Protein AF-A0A850RP91-F1 (afdb_monomer_lite)

Secondary structure (DSSP, 8-state):
--HHHHHHHHHHHT--HHHHHHHTT--HHHHHHHHTTSSPPPHHHHHHHHHHHHTS-S---HHHHHHHHHHHHHHHHHHHHHHHHHHHHHHHHHHHHHHHHHT---SS-------------EEHHHH--TT-HHHHHHHHHHHHHSSPPTTTS-TTEE--TTHHHHHHHHHHHHHHHHHHTTTTSS--TT-

Structure (mmCIF, N/CA/C/O backbone):
data_AF-A0A850RP91-F1
#
_entry.id   AF-A0A850RP91-F1
#
loop_
_atom_site.group_PDB
_atom_site.id
_atom_site.type_symbol
_atom_site.label_atom_id
_atom_site.label_alt_id
_atom_site.label_comp_id
_atom_site.label_asym_id
_atom_site.label_entity_id
_atom_site.label_seq_id
_atom_site.pdbx_PDB_ins_code
_atom_site.Cartn_x
_atom_site.Cartn_y
_atom_site.Cartn_z
_atom_site.occupancy
_atom_site.B_iso_or_equiv
_atom_site.auth_seq_id
_atom_site.auth_comp_id
_atom_site.auth_asym_id
_atom_site.auth_atom_id
_atom_site.pdbx_PDB_model_num
ATOM 1 N N . MET A 1 1 ? -11.824 6.565 39.104 1.00 94.94 1 MET A N 1
ATOM 2 C CA . MET A 1 1 ? -11.640 7.149 37.761 1.00 94.94 1 MET A CA 1
ATOM 3 C C . MET A 1 1 ? -12.990 7.143 37.062 1.00 94.94 1 MET A C 1
ATOM 5 O O . MET A 1 1 ? -13.660 6.123 37.152 1.00 94.94 1 MET A O 1
ATOM 9 N N . THR A 1 2 ? -13.414 8.244 36.447 1.00 97.56 2 THR A N 1
ATOM 10 C CA . THR A 1 2 ? -14.667 8.327 35.664 1.00 97.56 2 THR A CA 1
ATOM 11 C C . THR A 1 2 ? -14.444 7.908 34.207 1.00 97.56 2 THR A C 1
ATOM 13 O O . THR A 1 2 ? -13.303 7.865 33.734 1.00 97.56 2 THR A O 1
ATOM 16 N N . GLY A 1 3 ? -15.512 7.629 33.457 1.00 97.50 3 GLY A N 1
ATOM 17 C CA . GLY A 1 3 ? -15.439 7.316 32.029 1.00 97.50 3 GLY A CA 1
ATOM 18 C C . GLY A 1 3 ? -14.829 8.449 31.196 1.00 97.50 3 GLY A C 1
ATOM 19 O O . GLY A 1 3 ? -14.043 8.200 30.275 1.00 97.50 3 GLY A O 1
ATOM 20 N N . ASN A 1 4 ? -15.101 9.705 31.564 1.00 97.94 4 ASN A N 1
ATOM 21 C CA . ASN A 1 4 ? -14.483 10.879 30.939 1.00 97.94 4 ASN A CA 1
ATOM 22 C C . ASN A 1 4 ? -12.983 10.996 31.252 1.00 97.94 4 ASN A C 1
ATOM 24 O O . ASN A 1 4 ? -12.200 11.282 30.344 1.00 97.94 4 ASN A O 1
ATOM 28 N N . GLU A 1 5 ? -12.568 10.732 32.495 1.00 97.75 5 GLU A N 1
ATOM 29 C CA . GLU A 1 5 ? -11.147 10.681 32.868 1.00 97.75 5 GLU A CA 1
ATOM 30 C C . GLU A 1 5 ? -10.409 9.573 32.110 1.00 97.75 5 GLU A C 1
ATOM 32 O O . GLU A 1 5 ? -9.316 9.809 31.601 1.00 97.75 5 GLU A O 1
ATOM 37 N N . LEU A 1 6 ? -11.025 8.394 31.964 1.00 97.88 6 LEU A N 1
ATOM 38 C CA . LEU A 1 6 ? -10.476 7.297 31.168 1.00 97.88 6 LEU A CA 1
ATOM 39 C C . LEU A 1 6 ? -10.322 7.703 29.697 1.00 97.88 6 LEU A C 1
ATOM 41 O O . LEU A 1 6 ? -9.259 7.505 29.116 1.00 97.88 6 LEU A O 1
ATOM 45 N N . ARG A 1 7 ? -11.345 8.316 29.086 1.00 98.06 7 ARG A N 1
ATOM 46 C CA . ARG A 1 7 ? -11.268 8.789 27.692 1.00 98.06 7 ARG A CA 1
ATOM 47 C C . ARG A 1 7 ? -10.143 9.813 27.504 1.00 98.06 7 ARG A C 1
ATOM 49 O O . ARG A 1 7 ? -9.414 9.742 26.515 1.00 98.06 7 ARG A O 1
ATOM 56 N N . ALA A 1 8 ? -9.996 10.746 28.445 1.00 97.25 8 ALA A N 1
ATOM 57 C CA . ALA A 1 8 ? -8.919 11.732 28.430 1.00 97.25 8 ALA A CA 1
ATOM 58 C C . ALA A 1 8 ? -7.540 11.071 28.582 1.00 97.25 8 ALA A C 1
ATOM 60 O O . ALA A 1 8 ? -6.627 11.400 27.826 1.00 97.25 8 ALA A O 1
ATOM 61 N N . LEU A 1 9 ? -7.414 10.104 29.496 1.00 95.88 9 LEU A N 1
ATOM 62 C CA . LEU A 1 9 ? -6.196 9.327 29.710 1.00 95.88 9 LEU A CA 1
ATOM 63 C C . LEU A 1 9 ? -5.786 8.578 28.437 1.00 95.88 9 LEU A C 1
ATOM 65 O O . LEU A 1 9 ? -4.664 8.764 27.982 1.00 95.88 9 LEU A O 1
ATOM 69 N N . LEU A 1 10 ? -6.699 7.816 27.819 1.00 95.75 10 LEU A N 1
ATOM 70 C CA . LEU A 1 10 ? -6.434 7.065 26.582 1.00 95.75 10 LEU A CA 1
ATOM 71 C C . LEU A 1 10 ? -5.952 7.974 25.447 1.00 95.75 10 LEU A C 1
ATOM 73 O O . LEU A 1 10 ? -4.977 7.656 24.770 1.00 95.75 10 LEU A O 1
ATOM 77 N N . ARG A 1 11 ? -6.592 9.138 25.276 1.00 94.44 11 ARG A N 1
ATOM 78 C CA . ARG A 1 11 ? -6.179 10.130 24.275 1.00 94.44 11 ARG A CA 1
ATOM 79 C C . ARG A 1 11 ? -4.787 10.689 24.567 1.00 94.44 11 ARG A C 1
ATOM 81 O O . ARG A 1 11 ? -4.014 10.881 23.636 1.00 94.44 11 ARG A O 1
ATOM 88 N N . ARG A 1 12 ? -4.477 10.952 25.839 1.00 93.38 12 ARG A N 1
ATOM 89 C CA . ARG A 1 12 ? -3.190 11.508 26.272 1.00 93.38 12 ARG A CA 1
ATOM 90 C C . ARG A 1 12 ? -2.034 10.534 26.042 1.00 93.38 12 ARG A C 1
ATOM 92 O O . ARG A 1 12 ? -0.982 10.963 25.587 1.00 93.38 12 ARG A O 1
ATOM 99 N N . ILE A 1 13 ? -2.246 9.243 26.294 1.00 92.31 13 ILE A N 1
ATOM 100 C CA . ILE A 1 13 ? -1.240 8.187 26.072 1.00 92.31 13 ILE A CA 1
ATOM 101 C C . ILE A 1 13 ? -1.252 7.600 24.651 1.00 92.31 13 ILE A C 1
ATOM 103 O O . ILE A 1 13 ? -0.441 6.729 24.351 1.00 92.31 13 ILE A O 1
ATOM 107 N N . GLY A 1 14 ? -2.163 8.049 23.780 1.00 90.00 14 GLY A N 1
ATOM 108 C CA . GLY A 1 14 ? -2.262 7.590 22.392 1.00 90.00 14 GLY A CA 1
ATOM 109 C C . GLY A 1 14 ? -2.790 6.161 22.219 1.00 90.00 14 GLY A C 1
ATOM 110 O O . GLY A 1 14 ? -2.560 5.568 21.171 1.00 90.00 14 GLY A O 1
ATOM 111 N N . LEU A 1 15 ? -3.486 5.604 23.216 1.00 92.88 15 LEU A N 1
ATOM 112 C CA . LEU A 1 15 ? -4.061 4.260 23.133 1.00 92.88 15 LEU A CA 1
ATOM 113 C C . LEU A 1 15 ? -5.457 4.281 22.509 1.00 92.88 15 LEU A C 1
ATOM 115 O O . LEU A 1 15 ? -6.335 5.058 22.895 1.00 92.88 15 LEU A O 1
ATOM 119 N N . THR A 1 16 ? -5.696 3.347 21.596 1.00 95.19 16 THR A N 1
ATOM 120 C CA . THR A 1 16 ? -7.044 2.988 21.154 1.00 95.19 16 THR A CA 1
ATOM 121 C C . THR A 1 16 ? -7.787 2.217 22.251 1.00 95.19 16 THR A C 1
ATOM 123 O O . THR A 1 16 ? -7.190 1.625 23.154 1.00 95.19 16 THR A O 1
ATOM 126 N N . GLN A 1 17 ? -9.122 2.170 22.166 1.00 97.75 17 GLN A N 1
ATOM 127 C CA . GLN A 1 17 ? -9.936 1.389 23.110 1.00 97.75 17 GLN A CA 1
ATOM 128 C C . GLN A 1 17 ? -9.596 -0.110 23.069 1.00 97.75 17 GLN A C 1
ATOM 130 O O . GLN A 1 17 ? -9.637 -0.768 24.105 1.00 97.75 17 GLN A O 1
ATOM 135 N N . GLN A 1 18 ? -9.237 -0.642 21.894 1.00 97.44 18 GLN A N 1
ATOM 136 C CA . GLN A 1 18 ? -8.865 -2.049 21.734 1.00 97.44 18 GLN A CA 1
ATOM 137 C C . GLN A 1 18 ? -7.518 -2.359 22.392 1.00 97.44 18 GLN A C 1
ATOM 139 O O . GLN A 1 18 ? -7.385 -3.372 23.072 1.00 97.44 18 GLN A O 1
ATOM 144 N N . GLU A 1 19 ? -6.523 -1.486 22.239 1.00 93.69 19 GLU A N 1
ATOM 145 C CA . GLU A 1 19 ? -5.230 -1.676 22.901 1.00 93.69 19 GLU A CA 1
ATOM 146 C C . GLU A 1 19 ? -5.367 -1.563 24.420 1.00 93.69 19 GLU A C 1
ATOM 148 O O . GLU A 1 19 ? -4.785 -2.367 25.143 1.00 93.69 19 GLU A O 1
ATOM 153 N N . ALA A 1 20 ? -6.183 -0.624 24.910 1.00 95.88 20 ALA A N 1
ATOM 154 C CA . ALA A 1 20 ? -6.502 -0.523 26.332 1.00 95.88 20 ALA A CA 1
ATOM 155 C C . ALA A 1 20 ? -7.159 -1.807 26.864 1.00 95.88 20 ALA A C 1
ATOM 157 O O . ALA A 1 20 ? -6.781 -2.291 27.928 1.00 95.88 20 ALA A O 1
ATOM 158 N N . ALA A 1 21 ? -8.090 -2.386 26.098 1.00 96.81 21 ALA A N 1
ATOM 159 C CA . ALA A 1 21 ? -8.737 -3.651 26.434 1.00 96.81 21 ALA A CA 1
ATOM 160 C C . ALA A 1 21 ? -7.705 -4.780 26.584 1.00 96.81 21 ALA A C 1
ATOM 162 O O . ALA A 1 21 ? -7.654 -5.434 27.622 1.00 96.81 21 ALA A O 1
ATOM 163 N N . ASN A 1 22 ? -6.805 -4.917 25.605 1.00 94.00 22 ASN A N 1
ATOM 164 C CA . ASN A 1 22 ? -5.742 -5.922 25.623 1.00 94.00 22 ASN A CA 1
ATOM 165 C C . ASN A 1 22 ? -4.772 -5.730 26.806 1.00 94.00 22 ASN A C 1
ATOM 167 O O . ASN A 1 22 ? -4.331 -6.701 27.409 1.00 94.00 22 ASN A O 1
ATOM 171 N N . ARG A 1 23 ? -4.433 -4.482 27.159 1.00 92.94 23 ARG A N 1
ATOM 172 C CA . ARG A 1 23 ? -3.514 -4.168 28.273 1.00 92.94 23 ARG A CA 1
ATOM 173 C C . ARG A 1 23 ? -4.117 -4.440 29.647 1.00 92.94 23 ARG A C 1
ATOM 175 O O . ARG A 1 23 ? -3.374 -4.728 30.581 1.00 92.94 23 ARG A O 1
ATOM 182 N N . CYS A 1 24 ? -5.433 -4.316 29.768 1.00 95.12 24 CYS A N 1
ATOM 183 C CA . CYS A 1 24 ? -6.166 -4.598 30.997 1.00 95.12 24 CYS A CA 1
ATOM 184 C C . CYS A 1 24 ? -6.697 -6.037 31.065 1.00 95.12 24 CYS A C 1
ATOM 186 O O . CYS A 1 24 ? -7.357 -6.357 32.048 1.00 95.12 24 CYS A O 1
ATOM 188 N N . ASP A 1 25 ? -6.439 -6.865 30.047 1.00 95.31 25 ASP A N 1
ATOM 189 C CA . ASP A 1 25 ? -6.989 -8.219 29.900 1.00 95.31 25 ASP A CA 1
ATOM 190 C C . ASP A 1 25 ? -8.527 -8.257 30.012 1.00 95.31 25 ASP A C 1
ATOM 192 O O . ASP A 1 25 ? -9.134 -9.045 30.736 1.00 95.31 25 ASP A O 1
ATOM 196 N N . VAL A 1 26 ? -9.186 -7.328 29.313 1.00 96.81 26 VAL A N 1
ATOM 197 C CA . VAL A 1 26 ? -10.649 -7.233 29.251 1.00 96.81 26 VAL A CA 1
ATOM 198 C C . VAL A 1 26 ? -11.131 -7.135 27.811 1.00 96.81 26 VAL A C 1
ATOM 200 O O . VAL A 1 26 ? -10.375 -6.865 26.882 1.00 96.81 26 VAL A O 1
ATOM 203 N N . THR A 1 27 ? -12.433 -7.320 27.605 1.00 98.12 27 THR A N 1
ATOM 204 C CA . THR A 1 27 ? -13.035 -7.149 26.277 1.00 98.12 27 THR A CA 1
ATOM 205 C C . THR A 1 27 ? -13.169 -5.671 25.897 1.00 98.12 27 THR A C 1
ATOM 207 O O . THR A 1 27 ? -13.329 -4.804 26.761 1.00 98.12 27 THR A O 1
ATOM 210 N N . LEU A 1 28 ? -13.215 -5.374 24.593 1.00 98.31 28 LEU A N 1
ATOM 211 C CA . LEU A 1 28 ? -13.509 -4.024 24.087 1.00 98.31 28 LEU A CA 1
ATOM 212 C C . LEU A 1 28 ? -14.822 -3.467 24.661 1.00 98.31 28 LEU A C 1
ATOM 214 O O . LEU A 1 28 ? -14.897 -2.302 25.051 1.00 98.31 28 LEU A O 1
ATOM 218 N N . ARG A 1 29 ? -15.850 -4.318 24.765 1.00 98.38 29 ARG A N 1
ATOM 219 C CA . ARG A 1 29 ? -17.154 -3.951 25.328 1.00 98.38 29 ARG A CA 1
ATOM 220 C C . ARG A 1 29 ? -17.040 -3.492 26.783 1.00 98.38 29 ARG A C 1
ATOM 222 O O . ARG A 1 29 ? -17.744 -2.570 27.186 1.00 98.38 29 ARG A O 1
ATOM 229 N N . THR A 1 30 ? -16.144 -4.098 27.559 1.00 98.44 30 THR A N 1
ATOM 230 C CA . THR A 1 30 ? -15.868 -3.691 28.941 1.00 98.44 30 THR A CA 1
ATOM 231 C C . THR A 1 30 ? -15.311 -2.266 28.992 1.00 98.44 30 THR A C 1
ATOM 233 O O . THR A 1 30 ? -15.842 -1.440 29.731 1.00 98.44 30 THR A O 1
ATOM 236 N N . ILE A 1 31 ? -14.326 -1.939 28.146 1.00 98.31 31 ILE A N 1
ATOM 237 C CA . ILE A 1 31 ? -13.786 -0.571 28.032 1.00 98.31 31 ILE A CA 1
ATOM 238 C C . ILE A 1 31 ? -14.878 0.426 27.620 1.00 98.31 31 ILE A C 1
ATOM 240 O O . ILE A 1 31 ? -14.985 1.505 28.201 1.00 98.31 31 ILE A O 1
ATOM 244 N N . GLN A 1 32 ? -15.722 0.070 26.649 1.00 98.25 32 GLN A N 1
ATOM 245 C CA . GLN A 1 32 ? -16.833 0.920 26.208 1.00 98.25 32 GLN A CA 1
ATOM 246 C C . GLN A 1 32 ? -17.844 1.183 27.332 1.00 98.25 32 GLN A C 1
ATOM 248 O O . GLN A 1 32 ? -18.281 2.320 27.506 1.00 98.25 32 GLN A O 1
ATOM 253 N N . ASN A 1 33 ? -18.180 0.160 28.123 1.00 98.50 33 ASN A N 1
ATOM 254 C CA . ASN A 1 33 ? -19.062 0.301 29.281 1.00 98.50 33 ASN A CA 1
ATOM 255 C C . ASN A 1 33 ? -18.459 1.215 30.356 1.00 98.50 33 ASN A C 1
ATOM 257 O O . ASN A 1 33 ? -19.189 2.025 30.924 1.00 98.50 33 ASN A O 1
ATOM 261 N N . TRP A 1 34 ? -17.149 1.123 30.605 1.00 98.44 34 TRP A N 1
ATOM 262 C CA . TRP A 1 34 ? -16.435 2.027 31.513 1.00 98.44 34 TRP A CA 1
ATOM 263 C C . TRP A 1 34 ? -16.456 3.476 31.020 1.00 98.44 34 TRP A C 1
ATOM 265 O O . TRP A 1 34 ? -16.760 4.384 31.784 1.00 98.44 34 TRP A O 1
ATOM 275 N N . ILE A 1 35 ? -16.187 3.703 29.731 1.00 98.19 35 ILE A N 1
ATOM 276 C CA . ILE A 1 35 ? -16.204 5.040 29.114 1.00 98.19 35 ILE A CA 1
ATOM 277 C C . ILE A 1 35 ? -17.611 5.660 29.124 1.00 98.19 35 ILE A C 1
ATOM 279 O O . ILE A 1 35 ? -17.743 6.882 29.176 1.00 98.19 35 ILE A O 1
ATOM 283 N N . ALA A 1 36 ? -18.654 4.833 29.043 1.00 98.06 36 ALA A N 1
ATOM 284 C CA . ALA A 1 36 ? -20.051 5.253 29.105 1.00 98.06 36 ALA A CA 1
ATOM 285 C C . ALA A 1 36 ? -20.603 5.344 30.542 1.00 98.06 36 ALA A C 1
ATOM 287 O O . ALA A 1 36 ? -21.815 5.478 30.697 1.00 98.06 36 ALA A O 1
ATOM 288 N N . ASP A 1 37 ? -19.750 5.204 31.566 1.00 98.06 37 ASP A N 1
ATOM 289 C CA . ASP A 1 37 ? -20.116 5.195 32.991 1.00 98.06 37 ASP A CA 1
ATOM 290 C C . ASP A 1 37 ? -21.226 4.174 33.344 1.00 98.06 37 ASP A C 1
ATOM 292 O O . ASP A 1 37 ? -21.948 4.316 34.328 1.00 98.06 37 ASP A O 1
ATOM 296 N N . ARG A 1 38 ? -21.361 3.097 32.552 1.00 98.19 38 ARG A N 1
ATOM 297 C CA . ARG A 1 38 ? -22.338 2.011 32.785 1.00 98.19 38 ARG A CA 1
ATOM 298 C C . ARG A 1 38 ? -21.852 0.986 33.802 1.00 98.19 38 ARG A C 1
ATOM 300 O O . ARG A 1 38 ? -22.632 0.177 34.300 1.00 98.19 38 ARG A O 1
ATOM 307 N N . SER A 1 39 ? -20.551 0.947 34.055 1.00 97.69 39 SER A N 1
ATOM 308 C CA . SER A 1 39 ? -19.935 0.056 35.034 1.00 97.69 39 SER A CA 1
ATOM 309 C C . SER A 1 39 ? -18.712 0.741 35.638 1.00 97.69 39 SER A C 1
ATOM 311 O O . SER A 1 39 ? -17.981 1.406 34.900 1.00 97.69 39 SER A O 1
ATOM 313 N N . PRO A 1 40 ? -18.462 0.586 36.949 1.00 97.62 40 PRO A N 1
ATOM 314 C CA . PRO A 1 40 ? -17.290 1.171 37.583 1.00 97.62 40 PRO A CA 1
ATOM 315 C C . PRO A 1 40 ? -16.004 0.529 37.047 1.00 97.62 40 PRO A C 1
ATOM 317 O O . PRO A 1 40 ? -15.962 -0.671 36.765 1.00 97.62 40 PRO A O 1
ATOM 320 N N . ILE A 1 41 ? -14.948 1.334 36.925 1.00 97.88 41 ILE A N 1
ATOM 321 C CA . ILE A 1 41 ? -13.619 0.867 36.519 1.00 97.88 41 ILE A CA 1
ATOM 322 C C . ILE A 1 41 ? -12.944 0.212 37.734 1.00 97.88 41 ILE A C 1
ATOM 324 O O . ILE A 1 41 ? -12.768 0.894 38.747 1.00 97.88 41 ILE A O 1
ATOM 328 N N . PRO A 1 42 ? -12.538 -1.069 37.659 1.00 97.81 42 PRO A N 1
ATOM 329 C CA . PRO A 1 42 ? -11.766 -1.706 38.716 1.00 97.81 42 PRO A CA 1
ATOM 330 C C . PRO A 1 42 ? -10.459 -0.951 38.971 1.00 97.81 42 PRO A C 1
ATOM 332 O O . PRO A 1 42 ? -9.752 -0.583 38.032 1.00 97.81 42 PRO A O 1
ATOM 335 N N . GLU A 1 43 ? -10.105 -0.768 40.242 1.00 97.12 43 GLU A N 1
ATOM 336 C CA . GLU A 1 43 ? -8.916 -0.002 40.640 1.00 97.12 43 GLU A CA 1
ATOM 337 C C . GLU A 1 43 ? -7.623 -0.580 40.038 1.00 97.12 43 GLU A C 1
ATOM 339 O O . GLU A 1 43 ? -6.767 0.168 39.576 1.00 97.12 43 GLU A O 1
ATOM 344 N N . LEU A 1 44 ? -7.519 -1.910 39.923 1.00 94.12 44 LEU A N 1
ATOM 345 C CA . LEU A 1 44 ? -6.388 -2.577 39.266 1.00 94.12 44 LEU A CA 1
ATOM 346 C C . LEU A 1 44 ? -6.228 -2.161 37.794 1.00 94.12 44 LEU A C 1
ATOM 348 O O . LEU A 1 44 ? -5.111 -1.922 37.338 1.00 94.12 44 LEU A O 1
ATOM 352 N N . ALA A 1 45 ? -7.333 -2.019 37.055 1.00 95.81 45 ALA A N 1
ATOM 353 C CA . ALA A 1 45 ? -7.301 -1.565 35.666 1.00 95.81 45 ALA A CA 1
ATOM 354 C C . ALA A 1 45 ? -6.912 -0.080 35.575 1.00 95.81 45 ALA A C 1
ATOM 356 O O . ALA A 1 45 ? -6.108 0.302 34.724 1.00 95.81 45 ALA A O 1
ATOM 357 N N . ALA A 1 46 ? -7.423 0.754 36.488 1.00 96.88 46 ALA A N 1
ATOM 358 C CA . ALA A 1 46 ? -7.042 2.162 36.573 1.00 96.88 46 ALA A CA 1
ATOM 359 C C . ALA A 1 46 ? -5.541 2.334 36.874 1.00 96.88 46 ALA A C 1
ATOM 361 O O . ALA A 1 46 ? -4.874 3.149 36.235 1.00 96.88 46 ALA A O 1
ATOM 362 N N . GLN A 1 47 ? -4.994 1.537 37.796 1.00 95.81 47 GLN A N 1
ATOM 363 C CA . GLN A 1 47 ? -3.568 1.531 38.127 1.00 95.81 47 GLN A CA 1
ATOM 364 C C . GLN A 1 47 ? -2.707 1.036 36.965 1.00 95.81 47 GLN A C 1
ATOM 366 O O . GLN A 1 47 ? -1.686 1.654 36.671 1.00 95.81 47 GLN A O 1
ATOM 371 N N . ALA A 1 48 ? -3.127 -0.018 36.258 1.00 93.75 48 ALA A N 1
ATOM 372 C CA . ALA A 1 48 ? -2.417 -0.513 35.079 1.00 93.75 48 ALA A CA 1
ATOM 373 C C . ALA A 1 48 ? -2.296 0.565 33.987 1.00 93.75 48 ALA A C 1
ATOM 375 O O . ALA A 1 48 ? -1.212 0.781 33.447 1.00 93.75 48 ALA A O 1
ATOM 376 N N . LEU A 1 49 ? -3.378 1.299 33.710 1.00 94.25 49 LEU A N 1
ATOM 377 C CA . LEU A 1 49 ? -3.377 2.380 32.718 1.00 94.25 49 LEU A CA 1
ATOM 378 C C . LEU A 1 49 ? -2.538 3.588 33.160 1.00 94.25 49 LEU A C 1
ATOM 380 O O . LEU A 1 49 ? -1.803 4.150 32.351 1.00 94.25 49 LEU A O 1
ATOM 384 N N . ARG A 1 50 ? -2.589 3.963 34.444 1.00 95.12 50 ARG A N 1
ATOM 385 C CA . ARG A 1 50 ? -1.731 5.028 34.999 1.00 95.12 50 ARG A CA 1
ATOM 386 C C . ARG A 1 50 ? -0.254 4.648 35.004 1.00 95.12 50 ARG A C 1
ATOM 388 O O . ARG A 1 50 ? 0.592 5.509 34.804 1.00 95.12 50 ARG A O 1
ATOM 395 N N . LYS A 1 51 ? 0.061 3.367 35.195 1.00 93.62 51 LYS A N 1
ATOM 396 C CA . LYS A 1 51 ? 1.435 2.872 35.101 1.00 93.62 51 LYS A CA 1
ATOM 397 C C . LYS A 1 51 ? 1.980 2.997 33.676 1.00 93.62 51 LYS A C 1
ATOM 399 O O . LYS A 1 51 ? 3.115 3.412 33.493 1.00 93.62 51 LYS A O 1
ATOM 404 N N . ILE A 1 52 ? 1.161 2.707 32.660 1.00 90.19 52 ILE A N 1
ATOM 405 C CA . ILE A 1 52 ? 1.538 2.915 31.249 1.00 90.19 52 ILE A CA 1
ATOM 406 C C . ILE A 1 52 ? 1.835 4.396 30.976 1.00 90.19 52 ILE A C 1
ATOM 408 O O . ILE A 1 52 ? 2.791 4.714 30.272 1.00 90.19 52 ILE A O 1
ATOM 412 N N . GLU A 1 53 ? 1.042 5.292 31.567 1.00 91.19 53 GLU A N 1
ATOM 413 C CA . GLU A 1 53 ? 1.284 6.734 31.521 1.00 91.19 53 GLU A CA 1
ATOM 414 C C . GLU A 1 53 ? 2.601 7.136 32.207 1.00 91.19 53 GLU A C 1
ATOM 416 O O . GLU A 1 53 ? 3.389 7.872 31.615 1.00 91.19 53 GLU A O 1
ATOM 421 N N . SER A 1 54 ? 2.869 6.645 33.422 1.00 88.19 54 SER A N 1
ATOM 422 C CA . SER A 1 54 ? 4.086 6.995 34.170 1.00 88.19 54 SER A CA 1
ATOM 423 C C . SER A 1 54 ? 5.357 6.415 33.565 1.00 88.19 54 SER A C 1
ATOM 425 O O . SER A 1 54 ? 6.411 7.041 33.634 1.00 88.19 54 SER A O 1
ATOM 427 N N . ASP A 1 55 ? 5.269 5.232 32.958 1.00 85.06 55 ASP A N 1
ATOM 428 C CA . ASP A 1 55 ? 6.418 4.540 32.377 1.00 85.06 55 ASP A CA 1
ATOM 429 C C . ASP A 1 55 ? 6.950 5.250 31.119 1.00 85.06 55 ASP A C 1
ATOM 431 O O . ASP A 1 55 ? 7.924 4.785 30.527 1.00 85.06 55 ASP A O 1
ATOM 435 N N . GLY A 1 56 ? 6.303 6.331 30.652 1.00 69.19 56 GLY A N 1
ATOM 436 C CA . GLY A 1 56 ? 6.684 7.047 29.428 1.00 69.19 56 GLY A CA 1
ATOM 437 C C . GLY A 1 56 ? 6.582 6.182 28.167 1.00 69.19 56 GLY A C 1
ATOM 438 O O . GLY A 1 56 ? 6.869 6.644 27.068 1.00 69.19 56 GLY A O 1
ATOM 439 N N . ARG A 1 57 ? 6.123 4.933 28.321 1.00 57.47 57 ARG A N 1
ATOM 440 C CA . ARG A 1 57 ? 5.764 3.982 27.274 1.00 57.47 57 ARG A CA 1
ATOM 441 C C . ARG A 1 57 ? 4.307 4.173 26.863 1.00 57.47 57 ARG A C 1
ATOM 443 O O . ARG A 1 57 ? 3.611 3.201 26.569 1.00 57.47 57 ARG A O 1
ATOM 450 N N . GLY A 1 58 ? 3.858 5.430 26.779 1.00 50.94 58 GLY A N 1
ATOM 451 C CA . GLY A 1 58 ? 2.924 5.762 25.709 1.00 50.94 58 GLY A CA 1
ATOM 452 C C . GLY A 1 58 ? 3.620 5.286 24.444 1.00 50.94 58 GLY A C 1
ATOM 453 O O . GLY A 1 58 ? 4.754 5.702 24.205 1.00 50.94 58 GLY A O 1
ATOM 454 N N . LEU A 1 59 ? 3.045 4.287 23.766 1.00 48.84 59 LEU A N 1
ATOM 455 C CA . LEU A 1 59 ? 3.664 3.658 22.599 1.00 48.84 59 LEU A CA 1
ATOM 456 C C . LEU A 1 59 ? 4.282 4.765 21.746 1.00 48.84 59 LEU A C 1
ATOM 458 O O . LEU A 1 59 ? 3.573 5.741 21.476 1.00 48.84 59 LEU A O 1
ATOM 462 N N . PRO A 1 60 ? 5.579 4.686 21.402 1.00 46.62 60 PRO A N 1
ATOM 463 C CA . PRO A 1 60 ? 6.264 5.724 20.661 1.00 46.62 60 PRO A CA 1
ATOM 464 C C . PRO A 1 60 ? 5.752 5.693 19.238 1.00 46.62 60 PRO A C 1
ATOM 466 O O . PRO A 1 60 ? 6.479 5.294 18.348 1.00 46.62 60 PRO A O 1
ATOM 469 N N . ASN A 1 61 ? 4.495 6.089 19.034 1.00 57.91 61 ASN A N 1
ATOM 470 C CA . ASN A 1 61 ? 3.891 6.285 17.744 1.00 57.91 61 ASN A CA 1
ATOM 471 C C . ASN A 1 61 ? 4.379 5.178 16.797 1.00 57.91 61 ASN A C 1
ATOM 473 O O . ASN A 1 61 ? 5.064 5.488 15.834 1.00 57.91 61 ASN A O 1
ATOM 477 N N . ASP A 1 62 ? 4.182 3.893 17.147 1.00 62.12 62 ASP A N 1
ATOM 478 C CA . ASP A 1 62 ? 4.853 2.760 16.473 1.00 62.12 62 ASP A CA 1
ATOM 479 C C . ASP A 1 62 ? 4.657 2.826 14.952 1.00 62.12 62 ASP A C 1
ATOM 481 O O . ASP A 1 62 ? 5.496 2.382 14.177 1.00 62.12 62 ASP A O 1
ATOM 485 N N . ARG A 1 63 ? 3.580 3.490 14.517 1.00 59.44 63 ARG A N 1
ATOM 486 C CA . ARG A 1 63 ? 3.369 3.946 13.144 1.00 59.44 63 ARG A CA 1
ATOM 487 C C . ARG A 1 63 ? 4.403 4.949 12.634 1.00 59.44 63 ARG A C 1
ATOM 489 O O . ARG A 1 63 ? 4.901 4.724 11.548 1.00 59.44 63 ARG A O 1
ATOM 496 N N . GLN A 1 64 ? 4.709 6.047 13.325 1.00 70.31 64 GLN A N 1
ATOM 497 C CA . GLN A 1 64 ? 5.806 6.956 12.963 1.00 70.31 64 GLN A CA 1
ATOM 498 C C . GLN A 1 64 ? 7.168 6.264 12.950 1.00 70.31 64 GLN A C 1
ATOM 500 O O . GLN A 1 64 ? 7.937 6.530 12.034 1.00 70.31 64 GLN A O 1
ATOM 505 N N . GLU A 1 65 ? 7.484 5.394 13.910 1.00 74.12 65 GLU A N 1
ATOM 506 C CA . GLU A 1 65 ? 8.780 4.703 13.891 1.00 74.12 65 GLU A CA 1
ATOM 507 C C . GLU A 1 65 ? 8.836 3.663 12.759 1.00 74.12 65 GLU A C 1
ATOM 509 O O . GLU A 1 65 ? 9.794 3.642 11.987 1.00 74.12 65 GLU A O 1
ATOM 514 N N . ALA A 1 66 ? 7.756 2.906 12.538 1.00 72.00 66 ALA A N 1
ATOM 515 C CA . ALA A 1 66 ? 7.610 2.051 11.359 1.00 72.00 66 ALA A CA 1
ATOM 516 C C . ALA A 1 66 ? 7.656 2.856 10.048 1.00 72.00 66 ALA A C 1
ATOM 518 O O . ALA A 1 66 ? 8.310 2.442 9.095 1.00 72.00 66 ALA A O 1
ATOM 519 N N . LEU A 1 67 ? 7.029 4.035 9.998 1.00 82.00 67 LEU A N 1
ATOM 520 C CA . LEU A 1 67 ? 7.083 4.956 8.859 1.00 82.00 67 LEU A CA 1
ATOM 521 C C . LEU A 1 67 ? 8.511 5.433 8.615 1.00 82.00 67 LEU A C 1
ATOM 523 O O . LEU A 1 67 ? 8.935 5.455 7.466 1.00 82.00 67 LEU A O 1
ATOM 527 N N . LYS A 1 68 ? 9.280 5.773 9.655 1.00 83.19 68 LYS A N 1
ATOM 528 C CA . LYS A 1 68 ? 10.696 6.137 9.503 1.00 83.19 68 LYS A CA 1
ATOM 529 C C . LYS A 1 68 ? 11.508 4.981 8.929 1.00 83.19 68 LYS A C 1
ATOM 531 O O . LYS A 1 68 ? 12.311 5.221 8.031 1.00 83.19 68 LYS A O 1
ATOM 536 N N . ILE A 1 69 ? 11.280 3.750 9.393 1.00 79.88 69 ILE A N 1
ATOM 537 C CA . ILE A 1 69 ? 11.950 2.551 8.866 1.00 79.88 69 ILE A CA 1
ATOM 538 C C . ILE A 1 69 ? 11.604 2.353 7.383 1.00 79.88 69 ILE A C 1
ATOM 540 O O . ILE A 1 69 ? 12.505 2.206 6.558 1.00 79.88 69 ILE A O 1
ATOM 544 N N . VAL A 1 70 ? 10.319 2.422 7.022 1.00 81.44 70 VAL A N 1
ATOM 545 C CA . VAL A 1 70 ? 9.861 2.288 5.629 1.00 81.44 70 VAL A CA 1
ATOM 546 C C . VAL A 1 70 ? 10.425 3.407 4.749 1.00 81.44 70 VAL A C 1
ATOM 548 O O . VAL A 1 70 ? 10.932 3.137 3.665 1.00 81.44 70 VAL A O 1
ATOM 551 N N . VAL A 1 71 ? 10.400 4.659 5.210 1.00 92.56 71 VAL A N 1
ATOM 552 C CA . VAL A 1 71 ? 10.957 5.806 4.476 1.00 92.56 71 VAL A CA 1
ATOM 553 C C . VAL A 1 71 ? 12.468 5.661 4.286 1.00 92.56 71 VAL A C 1
ATOM 555 O O . VAL A 1 71 ? 12.975 5.971 3.209 1.00 92.56 71 VAL A O 1
ATOM 558 N N . ALA A 1 72 ? 13.195 5.181 5.296 1.00 90.69 72 ALA A N 1
ATOM 559 C CA . ALA A 1 72 ? 14.630 4.934 5.188 1.00 90.69 72 ALA A CA 1
ATOM 560 C C . ALA A 1 72 ? 14.948 3.855 4.141 1.00 90.69 72 ALA A C 1
ATOM 562 O O . ALA A 1 72 ? 15.865 4.030 3.339 1.00 90.69 72 ALA A O 1
ATOM 563 N N . GLU A 1 73 ? 14.164 2.778 4.102 1.00 91.69 73 GLU A N 1
ATOM 564 C CA . GLU A 1 73 ? 14.307 1.718 3.101 1.00 91.69 73 GLU A CA 1
ATOM 565 C C . GLU A 1 73 ? 13.959 2.204 1.686 1.00 91.69 73 GLU A C 1
ATOM 567 O O . GLU A 1 73 ? 14.707 1.955 0.741 1.00 91.69 73 GLU A O 1
ATOM 572 N N . LEU A 1 74 ? 12.873 2.966 1.526 1.00 90.94 74 LEU A N 1
ATOM 573 C CA . LEU A 1 74 ? 12.512 3.552 0.233 1.00 90.94 74 LEU A CA 1
ATOM 574 C C . LEU A 1 74 ? 13.609 4.483 -0.293 1.00 90.94 74 LEU A C 1
ATOM 576 O O . LEU A 1 74 ? 13.950 4.415 -1.471 1.00 90.94 74 LEU A O 1
ATOM 580 N N . ARG A 1 75 ? 14.215 5.301 0.577 1.00 95.25 75 ARG A N 1
ATOM 581 C CA . ARG A 1 75 ? 15.355 6.152 0.202 1.00 95.25 75 ARG A CA 1
ATOM 582 C C . ARG A 1 75 ? 16.548 5.333 -0.282 1.00 95.25 75 ARG A C 1
ATOM 584 O O . ARG A 1 75 ? 17.119 5.679 -1.307 1.00 95.25 75 ARG A O 1
ATOM 591 N N . ARG A 1 76 ? 16.886 4.227 0.394 1.00 96.25 76 ARG A N 1
ATOM 592 C CA . ARG A 1 76 ? 17.959 3.325 -0.064 1.00 96.25 76 ARG A CA 1
ATOM 593 C C . ARG A 1 76 ? 17.681 2.765 -1.456 1.00 96.25 76 ARG A C 1
ATOM 595 O O . ARG A 1 76 ? 18.575 2.766 -2.295 1.00 96.25 76 ARG A O 1
ATOM 602 N N . ARG A 1 77 ? 16.451 2.309 -1.713 1.00 90.88 77 ARG A N 1
ATOM 603 C CA . ARG A 1 77 ? 16.063 1.769 -3.026 1.00 90.88 77 ARG A CA 1
ATOM 604 C C . ARG A 1 77 ? 16.137 2.818 -4.129 1.00 90.88 77 ARG A C 1
ATOM 606 O O . ARG A 1 77 ? 16.626 2.501 -5.205 1.00 90.88 77 ARG A O 1
ATOM 613 N N . ILE A 1 78 ? 15.700 4.048 -3.856 1.00 94.06 78 ILE A N 1
ATOM 614 C CA . ILE A 1 78 ? 15.818 5.162 -4.807 1.00 94.06 78 ILE A CA 1
ATOM 615 C C . ILE A 1 78 ? 17.289 5.399 -5.162 1.00 94.06 78 ILE A C 1
ATOM 617 O O . ILE A 1 78 ? 17.623 5.388 -6.340 1.00 94.06 78 ILE A O 1
ATOM 621 N N . THR A 1 79 ? 18.177 5.492 -4.168 1.00 96.69 79 THR A N 1
ATOM 622 C CA . THR A 1 79 ? 19.618 5.677 -4.409 1.00 96.69 79 THR A CA 1
ATOM 623 C C . THR A 1 79 ? 20.233 4.547 -5.241 1.00 96.69 79 THR A C 1
ATOM 625 O O . THR A 1 79 ? 21.076 4.806 -6.095 1.00 96.69 79 THR A O 1
ATOM 628 N N . LEU A 1 80 ? 19.813 3.293 -5.035 1.00 94.31 80 LEU A N 1
ATOM 629 C CA . LEU A 1 80 ? 20.279 2.169 -5.858 1.00 94.31 80 LEU A CA 1
ATOM 630 C C . LEU A 1 80 ? 19.808 2.279 -7.315 1.00 94.31 80 LEU A C 1
ATOM 632 O O . LEU A 1 80 ? 20.600 2.065 -8.228 1.00 94.31 80 LEU A O 1
ATOM 636 N N . LEU A 1 81 ? 18.541 2.637 -7.539 1.00 93.62 81 LEU A N 1
ATOM 637 C CA . LEU A 1 81 ? 17.993 2.821 -8.887 1.00 93.62 81 LEU A CA 1
ATOM 638 C C . LEU A 1 81 ? 18.657 3.990 -9.623 1.00 93.62 81 LEU A C 1
ATOM 640 O O . LEU A 1 81 ? 18.942 3.875 -10.811 1.00 93.62 81 LEU A O 1
ATOM 644 N N . GLU A 1 82 ? 18.938 5.091 -8.925 1.00 95.25 82 GLU A N 1
ATOM 645 C CA . GLU A 1 82 ? 19.693 6.221 -9.478 1.00 95.25 82 GLU A CA 1
ATOM 646 C C . GLU A 1 82 ? 21.106 5.801 -9.910 1.00 95.25 82 GLU A C 1
ATOM 648 O O . GLU A 1 82 ? 21.567 6.225 -10.967 1.00 95.25 82 GLU A O 1
ATOM 653 N N . GLY A 1 83 ? 21.759 4.919 -9.144 1.00 95.44 83 GLY A N 1
ATOM 654 C CA . GLY A 1 83 ? 23.050 4.332 -9.511 1.00 95.44 83 GLY A CA 1
ATOM 655 C C . GLY A 1 83 ? 22.988 3.526 -10.811 1.00 95.44 83 GLY A C 1
ATOM 656 O O . GLY A 1 83 ? 23.783 3.772 -11.715 1.00 95.44 83 GLY A O 1
ATOM 657 N N . PHE A 1 84 ? 22.009 2.625 -10.945 1.00 92.69 84 PHE A N 1
ATOM 658 C CA . PHE A 1 84 ? 21.839 1.830 -12.169 1.00 92.69 84 PHE A CA 1
ATOM 659 C C . PHE A 1 84 ? 21.549 2.696 -13.400 1.00 92.69 84 PHE A C 1
ATOM 661 O O . PHE A 1 84 ? 22.129 2.477 -14.461 1.00 92.69 84 PHE A O 1
ATOM 668 N N . LEU A 1 85 ? 20.704 3.721 -13.260 1.00 93.38 85 LEU A N 1
ATOM 669 C CA . LEU A 1 85 ? 20.409 4.640 -14.363 1.00 93.38 85 LEU A CA 1
ATOM 670 C C . LEU A 1 85 ? 21.649 5.416 -14.825 1.00 93.38 85 LEU A C 1
ATOM 672 O O . LEU A 1 85 ? 21.784 5.704 -16.014 1.00 93.38 85 LEU A O 1
ATOM 676 N N . GLU A 1 86 ? 22.550 5.770 -13.909 1.00 96.62 86 GLU A N 1
ATOM 677 C CA . GLU A 1 86 ? 23.789 6.459 -14.263 1.00 96.62 86 GLU A CA 1
ATOM 678 C C . GLU A 1 86 ? 24.795 5.523 -14.949 1.00 96.62 86 GLU A C 1
ATOM 680 O O . GLU A 1 86 ? 25.436 5.917 -15.925 1.00 96.62 86 GLU A O 1
ATOM 685 N N . GLU A 1 87 ? 24.888 4.263 -14.516 1.00 94.81 87 GLU A N 1
ATOM 686 C CA . GLU A 1 87 ? 25.693 3.241 -15.198 1.00 94.81 87 GLU A CA 1
ATOM 687 C C . GLU A 1 87 ? 25.232 3.028 -16.647 1.00 94.81 87 GLU A C 1
ATOM 689 O O . GLU A 1 87 ? 26.060 3.048 -17.565 1.00 94.81 87 GLU A O 1
ATOM 694 N N . ASP A 1 88 ? 23.920 2.921 -16.868 1.00 93.25 88 ASP A N 1
ATOM 695 C CA . ASP A 1 88 ? 23.331 2.779 -18.203 1.00 93.25 88 ASP A CA 1
ATOM 696 C C . ASP A 1 88 ? 23.613 4.002 -19.087 1.00 93.25 88 ASP A C 1
ATOM 698 O O . ASP A 1 88 ? 23.981 3.863 -20.258 1.00 93.25 88 ASP A O 1
ATOM 702 N N . ARG A 1 89 ? 23.516 5.218 -18.533 1.00 95.06 89 ARG A N 1
ATOM 703 C CA . ARG A 1 89 ? 23.863 6.457 -19.253 1.00 95.06 89 ARG A CA 1
ATOM 704 C C . ARG A 1 89 ? 25.325 6.477 -19.684 1.00 95.06 89 ARG A C 1
ATOM 706 O O . ARG A 1 89 ? 25.625 6.839 -20.824 1.00 95.06 89 ARG A O 1
ATOM 713 N N . VAL A 1 90 ? 26.239 6.069 -18.805 1.00 96.12 90 VAL A N 1
ATOM 714 C CA . VAL A 1 90 ? 27.670 5.982 -19.124 1.00 96.12 90 VAL A CA 1
ATOM 715 C C . VAL A 1 90 ? 27.928 4.909 -20.183 1.00 96.12 90 VAL A C 1
ATOM 717 O O . VAL A 1 90 ? 28.729 5.131 -21.096 1.00 96.12 90 VAL A O 1
ATOM 720 N N . ALA A 1 91 ? 27.257 3.759 -20.098 1.00 93.56 91 ALA A N 1
ATOM 721 C CA . ALA A 1 91 ? 27.364 2.696 -21.093 1.00 93.56 91 ALA A CA 1
ATOM 722 C C . ALA A 1 91 ? 26.889 3.166 -22.477 1.00 93.56 91 ALA A C 1
ATOM 724 O O . ALA A 1 91 ? 27.598 2.961 -23.467 1.00 93.56 91 ALA A O 1
ATOM 725 N N . LEU A 1 92 ? 25.758 3.874 -22.539 1.00 93.81 92 LEU A N 1
ATOM 726 C CA . LEU A 1 92 ? 25.236 4.454 -23.773 1.00 93.81 92 LEU A CA 1
ATOM 727 C C . LEU A 1 92 ? 26.217 5.472 -24.375 1.00 93.81 92 LEU A C 1
ATOM 729 O O . LEU A 1 92 ? 26.569 5.367 -25.548 1.00 93.81 92 LEU A O 1
ATOM 733 N N . ALA A 1 93 ? 26.751 6.390 -23.563 1.00 93.88 93 ALA A N 1
ATOM 734 C CA . ALA A 1 93 ? 27.731 7.381 -24.016 1.00 93.88 93 ALA A CA 1
ATOM 735 C C . ALA A 1 93 ? 29.030 6.738 -24.547 1.00 93.88 93 ALA A C 1
ATOM 737 O O . ALA A 1 93 ? 29.632 7.218 -25.517 1.00 93.88 93 ALA A O 1
ATOM 738 N N . ARG A 1 94 ? 29.473 5.626 -23.940 1.00 94.56 94 ARG A N 1
ATOM 739 C CA . ARG A 1 94 ? 30.605 4.833 -24.447 1.00 94.56 94 ARG A CA 1
ATOM 740 C C . ARG A 1 94 ? 30.277 4.194 -25.791 1.00 94.56 94 ARG A C 1
ATOM 742 O O . ARG A 1 94 ? 31.103 4.269 -26.698 1.00 94.56 94 ARG A O 1
ATOM 749 N N . HIS A 1 95 ? 29.092 3.605 -25.928 1.00 91.69 95 HIS A N 1
ATOM 750 C CA . HIS A 1 95 ? 28.652 2.984 -27.174 1.00 91.69 95 HIS A CA 1
ATOM 751 C C . HIS A 1 95 ? 28.561 4.010 -28.315 1.00 91.69 95 HIS A C 1
ATOM 753 O O . HIS A 1 95 ? 29.096 3.779 -29.396 1.00 91.69 95 HIS A O 1
ATOM 759 N N . GLU A 1 96 ? 27.992 5.191 -28.057 1.00 89.75 96 GLU A N 1
ATOM 760 C CA . GLU A 1 96 ? 27.964 6.299 -29.021 1.00 89.75 96 GLU A CA 1
ATOM 761 C C . GLU A 1 96 ? 29.371 6.757 -29.425 1.00 89.75 96 GLU A C 1
ATOM 763 O O . GLU A 1 96 ? 29.638 7.028 -30.597 1.00 89.75 96 GLU A O 1
ATOM 768 N N . SER A 1 97 ? 30.299 6.821 -28.467 1.00 89.06 97 SER A N 1
ATOM 769 C CA . SER A 1 97 ? 31.690 7.202 -28.731 1.00 89.06 97 SER A CA 1
ATOM 770 C C . SER A 1 97 ? 32.427 6.171 -29.592 1.00 89.06 97 SER A C 1
ATOM 772 O O . SER A 1 97 ? 33.230 6.557 -30.443 1.00 89.06 97 SER A O 1
ATOM 774 N N . LEU A 1 98 ? 32.161 4.875 -29.392 1.00 89.50 98 LEU A N 1
ATOM 775 C CA . LEU A 1 98 ? 32.703 3.794 -30.223 1.00 89.50 98 LEU A CA 1
ATOM 776 C C . LEU A 1 98 ? 32.119 3.844 -31.639 1.00 89.50 98 LEU A C 1
ATOM 778 O O . LEU A 1 98 ? 32.881 3.867 -32.603 1.00 89.50 98 LEU A O 1
ATOM 782 N N . ALA A 1 99 ? 30.799 4.001 -31.768 1.00 84.06 99 ALA A N 1
ATOM 783 C CA . ALA A 1 99 ? 30.133 4.129 -33.064 1.00 84.06 99 ALA A CA 1
ATOM 784 C C . ALA A 1 99 ? 30.680 5.311 -33.893 1.00 84.06 99 ALA A C 1
ATOM 786 O O . ALA A 1 99 ? 30.880 5.202 -35.104 1.00 84.06 99 ALA A O 1
ATOM 787 N N . ARG A 1 100 ? 31.004 6.440 -33.242 1.00 83.62 100 ARG A N 1
ATOM 788 C CA . ARG A 1 100 ? 31.651 7.587 -33.905 1.00 83.62 100 ARG A CA 1
ATOM 789 C C . ARG A 1 100 ? 33.072 7.289 -34.393 1.00 83.62 100 ARG A C 1
ATOM 791 O O . ARG A 1 100 ? 33.483 7.873 -35.389 1.00 83.62 100 ARG A O 1
ATOM 798 N N . ARG A 1 101 ? 33.828 6.413 -33.721 1.00 83.25 101 ARG A N 1
ATOM 799 C CA . ARG A 1 101 ? 35.190 6.034 -34.145 1.00 83.25 101 ARG A CA 1
ATOM 800 C C . ARG A 1 101 ? 35.175 5.084 -35.336 1.00 83.25 101 ARG A C 1
ATOM 802 O O . ARG A 1 101 ? 35.953 5.289 -36.262 1.00 83.25 101 ARG A O 1
ATOM 809 N N . ASP A 1 102 ? 34.277 4.104 -35.330 1.00 79.19 102 ASP A N 1
ATOM 810 C CA . ASP A 1 102 ? 34.237 3.062 -36.363 1.00 79.19 102 ASP A CA 1
ATOM 811 C C . ASP A 1 102 ? 33.723 3.570 -37.712 1.00 79.19 102 ASP A C 1
ATOM 813 O O . ASP A 1 102 ? 34.085 3.036 -38.757 1.00 79.19 102 ASP A O 1
ATOM 817 N N . THR A 1 103 ? 32.916 4.634 -37.719 1.00 76.06 103 THR A N 1
ATOM 818 C CA . THR A 1 103 ? 32.409 5.187 -38.982 1.00 76.06 103 THR A CA 1
ATOM 819 C C . THR A 1 103 ? 33.493 5.888 -39.803 1.00 76.06 103 THR A C 1
ATOM 821 O O . THR A 1 103 ? 33.356 5.941 -41.019 1.00 76.06 103 THR A O 1
ATOM 824 N N . GLY A 1 104 ? 34.583 6.391 -39.202 1.00 64.56 104 GLY A N 1
ATOM 825 C CA . GLY A 1 104 ? 35.711 6.989 -39.936 1.00 64.56 104 GLY A CA 1
ATOM 826 C C . GLY A 1 104 ? 35.342 8.127 -40.904 1.00 64.56 104 GLY A C 1
ATOM 827 O O . GLY A 1 104 ? 36.173 8.523 -41.720 1.00 64.56 104 GLY A O 1
ATOM 828 N N . VAL A 1 105 ? 34.109 8.646 -40.846 1.00 57.38 105 VAL A N 1
ATOM 829 C CA . VAL A 1 105 ? 33.600 9.636 -41.796 1.00 57.38 105 VAL A CA 1
ATOM 830 C C . VAL A 1 105 ? 33.989 11.027 -41.283 1.00 57.38 105 VAL A C 1
ATOM 832 O O . VAL A 1 105 ? 33.484 11.448 -40.238 1.00 57.38 105 VAL A O 1
ATOM 835 N N . PRO A 1 106 ? 34.892 11.761 -41.963 1.00 57.38 106 PRO A N 1
ATOM 836 C CA . PRO A 1 106 ? 35.114 13.171 -41.662 1.00 57.38 106 PRO A CA 1
ATOM 837 C C . PRO A 1 106 ? 33.796 13.932 -41.841 1.00 57.38 106 PRO A C 1
ATOM 839 O O . PRO A 1 106 ? 32.986 13.555 -42.679 1.00 57.38 106 PRO A O 1
ATOM 842 N N . ALA A 1 107 ? 33.582 14.995 -41.064 1.00 57.38 107 ALA A N 1
ATOM 843 C CA . ALA A 1 107 ? 32.335 15.768 -40.964 1.00 57.38 107 ALA A CA 1
ATOM 844 C C . ALA A 1 107 ? 31.903 16.533 -42.248 1.00 57.38 107 ALA A C 1
ATOM 846 O O . ALA A 1 107 ? 31.406 17.653 -42.163 1.00 57.38 107 ALA A O 1
ATOM 847 N N . GLY A 1 108 ? 32.106 15.963 -43.437 1.00 56.38 108 GLY A N 1
ATOM 848 C CA . GLY A 1 108 ? 31.623 16.462 -44.718 1.00 56.38 108 GLY A CA 1
ATOM 849 C C . GLY A 1 108 ? 30.327 15.760 -45.116 1.00 56.38 108 GLY A C 1
ATOM 850 O O . GLY A 1 108 ? 30.322 14.550 -45.310 1.00 56.38 108 GLY A O 1
ATOM 851 N N . GLU A 1 109 ? 29.249 16.545 -45.194 1.00 55.06 109 GLU A N 1
ATOM 852 C CA . GLU A 1 109 ? 27.977 16.303 -45.899 1.00 55.06 109 GLU A CA 1
ATOM 853 C C . GLU A 1 109 ? 27.716 14.849 -46.333 1.00 55.06 109 GLU A C 1
ATOM 855 O O . GLU A 1 109 ? 27.826 14.471 -47.500 1.00 55.06 109 GLU A O 1
ATOM 860 N N . GLY A 1 110 ? 27.343 14.016 -45.362 1.00 49.00 110 GLY A N 1
ATOM 861 C CA . GLY A 1 110 ? 26.911 12.650 -45.611 1.00 49.00 110 GLY A CA 1
ATOM 862 C C . GLY A 1 110 ? 25.507 12.631 -46.203 1.00 49.00 110 GLY A C 1
ATOM 863 O O . GLY A 1 110 ? 24.529 12.946 -45.525 1.00 49.00 110 GLY A O 1
ATOM 864 N N . VAL A 1 111 ? 25.406 12.207 -47.461 1.00 55.94 111 VAL A N 1
ATOM 865 C CA . VAL A 1 111 ? 24.172 11.675 -48.043 1.00 55.94 111 VAL A CA 1
ATOM 866 C C . VAL A 1 111 ? 23.669 10.579 -47.105 1.00 55.94 111 VAL A C 1
ATOM 868 O O . VAL A 1 111 ? 24.310 9.537 -46.971 1.00 55.94 111 VAL A O 1
ATOM 871 N N . LEU A 1 112 ? 22.551 10.843 -46.420 1.00 57.09 112 LEU A N 1
ATOM 872 C CA . LEU A 1 112 ? 21.914 9.892 -45.512 1.00 57.09 112 LEU A CA 1
ATOM 873 C C . LEU A 1 112 ? 21.728 8.557 -46.253 1.00 57.09 112 LEU A C 1
ATOM 875 O O . LEU A 1 112 ? 21.035 8.538 -47.280 1.00 57.09 112 LEU A O 1
ATOM 879 N N . PRO A 1 113 ? 22.326 7.443 -45.786 1.00 57.28 113 PRO A N 1
ATOM 880 C CA . PRO A 1 113 ? 21.991 6.135 -46.321 1.00 57.28 113 PRO A CA 1
ATOM 881 C C . PRO A 1 113 ? 20.481 5.978 -46.173 1.00 57.28 113 PRO A C 1
ATOM 883 O O . PRO A 1 113 ? 19.938 6.250 -45.104 1.00 57.28 113 PRO A O 1
ATOM 886 N N . LYS A 1 114 ? 19.793 5.625 -47.267 1.00 55.41 114 LYS A N 1
ATOM 887 C CA . LYS A 1 114 ? 18.351 5.355 -47.259 1.00 55.41 114 LYS A CA 1
ATOM 888 C C . LYS A 1 114 ? 18.084 4.352 -46.143 1.00 55.41 114 LYS A C 1
ATOM 890 O O . LYS A 1 114 ? 18.363 3.168 -46.322 1.00 55.41 114 LYS A O 1
ATOM 895 N N . CYS A 1 115 ? 17.599 4.849 -45.004 1.00 47.34 115 CYS A N 1
ATOM 896 C CA . CYS A 1 115 ? 17.237 4.040 -43.859 1.00 47.34 115 CYS A CA 1
ATOM 897 C C . CYS A 1 115 ? 16.330 2.930 -44.374 1.00 47.34 115 CYS A C 1
ATOM 899 O O . CYS A 1 115 ? 15.269 3.205 -44.948 1.00 47.34 115 CYS A O 1
ATOM 901 N N . ALA A 1 116 ? 16.774 1.682 -44.218 1.00 59.25 116 ALA A N 1
ATOM 902 C CA . ALA A 1 116 ? 15.861 0.560 -44.271 1.00 59.25 116 ALA A CA 1
ATOM 903 C C . ALA A 1 116 ? 14.707 0.924 -43.332 1.00 59.25 116 ALA A C 1
ATOM 905 O O . ALA A 1 116 ? 14.950 1.377 -42.213 1.00 59.25 116 ALA A O 1
ATOM 906 N N . LYS A 1 117 ? 13.472 0.862 -43.833 1.00 66.62 117 LYS A N 1
ATOM 907 C CA . LYS A 1 117 ? 12.294 1.144 -43.017 1.00 66.62 117 LYS A CA 1
ATOM 908 C C . LYS A 1 117 ? 12.288 0.100 -41.911 1.00 66.62 117 LYS A C 1
ATOM 910 O O . LYS A 1 117 ? 11.942 -1.047 -42.165 1.00 66.62 117 LYS A O 1
ATOM 915 N N . GLU A 1 118 ? 12.762 0.489 -40.738 1.00 70.81 118 GLU A N 1
ATOM 916 C CA . GLU A 1 118 ? 12.660 -0.314 -39.536 1.00 70.81 118 GLU A CA 1
ATOM 917 C C . GLU A 1 118 ? 11.165 -0.531 -39.316 1.00 70.81 118 GLU A C 1
ATOM 919 O O . GLU A 1 118 ? 10.400 0.427 -39.175 1.00 70.81 118 GLU A O 1
ATOM 924 N N . GLU A 1 119 ? 10.723 -1.782 -39.418 1.00 74.94 119 GLU A N 1
ATOM 925 C CA . GLU A 1 119 ? 9.364 -2.141 -39.047 1.00 74.94 119 GLU A CA 1
ATOM 926 C C . GLU A 1 119 ? 9.228 -1.849 -37.556 1.00 74.94 119 GLU A C 1
ATOM 928 O O . GLU A 1 119 ? 9.779 -2.552 -36.709 1.00 74.94 119 GLU A O 1
ATOM 933 N N . VAL A 1 120 ? 8.549 -0.747 -37.240 1.00 76.12 120 VAL A N 1
ATOM 934 C CA . VAL A 1 120 ? 8.270 -0.353 -35.864 1.00 76.12 120 VAL A CA 1
ATOM 935 C C . VAL A 1 120 ? 7.312 -1.390 -35.292 1.00 76.12 120 VAL A C 1
ATOM 937 O O . VAL A 1 120 ? 6.104 -1.317 -35.511 1.00 76.12 120 VAL A O 1
ATOM 940 N N . LYS A 1 121 ? 7.859 -2.381 -34.582 1.00 82.56 121 LYS A N 1
ATOM 941 C CA . LYS A 1 121 ? 7.058 -3.361 -33.848 1.00 82.56 121 LYS A CA 1
ATOM 942 C C . LYS A 1 121 ? 6.210 -2.640 -32.809 1.00 82.56 121 LYS A C 1
ATOM 944 O O . LYS A 1 121 ? 6.690 -1.767 -32.079 1.00 82.56 121 LYS A O 1
ATOM 949 N N . MET A 1 122 ? 4.929 -2.987 -32.751 1.00 92.00 122 MET A N 1
ATOM 950 C CA . MET A 1 122 ? 4.003 -2.340 -31.837 1.00 92.00 122 MET A CA 1
ATOM 951 C C . MET A 1 122 ? 4.202 -2.909 -30.428 1.00 92.00 122 MET A C 1
ATOM 953 O O . MET A 1 122 ? 3.949 -4.077 -30.169 1.00 92.00 122 MET A O 1
ATOM 957 N N . ASN A 1 123 ? 4.671 -2.092 -29.487 1.00 93.44 123 ASN A N 1
ATOM 958 C CA . ASN A 1 123 ? 4.821 -2.522 -28.095 1.00 93.44 123 ASN A CA 1
ATOM 959 C C . ASN A 1 123 ? 3.442 -2.675 -27.418 1.00 93.44 123 ASN A C 1
ATOM 961 O O . ASN A 1 123 ? 2.556 -1.838 -27.621 1.00 93.44 123 ASN A O 1
ATOM 965 N N . LEU A 1 124 ? 3.281 -3.685 -26.557 1.00 94.06 124 LEU A N 1
ATOM 966 C CA . LEU A 1 124 ? 2.092 -3.915 -25.723 1.00 94.06 124 LEU A CA 1
ATOM 967 C C . LEU A 1 124 ? 1.623 -2.654 -24.978 1.00 94.06 124 LEU A C 1
ATOM 969 O O . LEU A 1 124 ? 0.425 -2.389 -24.908 1.00 94.06 124 LEU A O 1
ATOM 973 N N . ALA A 1 125 ? 2.546 -1.841 -24.462 1.00 92.81 125 ALA A N 1
ATOM 974 C CA . ALA A 1 125 ? 2.218 -0.586 -23.792 1.00 92.81 125 ALA A CA 1
ATOM 975 C C . ALA A 1 125 ? 1.532 0.414 -24.732 1.00 92.81 125 ALA A C 1
ATOM 977 O O . ALA A 1 125 ? 0.646 1.147 -24.302 1.00 92.81 125 ALA A O 1
ATOM 978 N N . ASN A 1 126 ? 1.877 0.427 -26.019 1.00 93.50 126 ASN A N 1
ATOM 979 C CA . ASN A 1 126 ? 1.234 1.298 -27.002 1.00 93.50 126 ASN A CA 1
ATOM 980 C C . ASN A 1 126 ? -0.115 0.729 -27.448 1.00 93.50 126 ASN A C 1
ATOM 982 O O . ASN A 1 126 ? -1.088 1.474 -27.540 1.00 93.50 126 ASN A O 1
ATOM 986 N N . TRP A 1 127 ? -0.187 -0.587 -27.650 1.00 96.56 127 TRP A N 1
ATOM 987 C CA . TRP A 1 127 ? -1.395 -1.276 -28.100 1.00 96.56 127 TRP A CA 1
ATOM 988 C C . TRP A 1 127 ? -2.504 -1.335 -27.038 1.00 96.56 127 TRP A C 1
ATOM 990 O O . TRP A 1 127 ? -3.685 -1.182 -27.354 1.00 96.56 127 TRP A O 1
ATOM 1000 N N . PHE A 1 128 ? -2.159 -1.534 -25.763 1.00 97.44 128 PHE A N 1
ATOM 1001 C CA . PHE A 1 128 ? -3.158 -1.698 -24.711 1.00 97.44 128 PHE A CA 1
ATOM 1002 C C . PHE A 1 128 ? -3.912 -0.395 -24.423 1.00 97.44 128 PHE A C 1
ATOM 1004 O O . PHE A 1 128 ? -3.298 0.621 -24.095 1.00 97.44 128 PHE A O 1
ATOM 1011 N N . ASN A 1 129 ? -5.245 -0.423 -24.466 1.00 97.31 129 ASN A N 1
ATOM 1012 C CA . ASN A 1 129 ? -6.081 0.747 -24.218 1.00 97.31 129 ASN A CA 1
ATOM 1013 C C . ASN A 1 129 ? -7.002 0.537 -22.998 1.00 97.31 129 ASN A C 1
ATOM 1015 O O . ASN A 1 129 ? -7.952 -0.239 -23.101 1.00 97.31 129 ASN A O 1
ATOM 1019 N N . PRO A 1 130 ? -6.795 1.253 -21.875 1.00 97.12 130 PRO A N 1
ATOM 1020 C CA . PRO A 1 130 ? -7.626 1.112 -20.674 1.00 97.12 130 PRO A CA 1
ATOM 1021 C C . PRO A 1 130 ? -9.070 1.621 -20.843 1.00 97.12 130 PRO A C 1
ATOM 1023 O O . PRO A 1 130 ? -9.933 1.288 -20.038 1.00 97.12 130 PRO A O 1
ATOM 1026 N N . HIS A 1 131 ? -9.362 2.403 -21.887 1.00 95.00 131 HIS A N 1
ATOM 1027 C CA . HIS A 1 131 ? -10.726 2.838 -22.210 1.00 95.00 131 HIS A CA 1
ATOM 1028 C C . HIS A 1 131 ? -11.479 1.829 -23.088 1.00 95.00 131 HIS A C 1
ATOM 1030 O O . HIS A 1 131 ? -12.677 1.990 -23.314 1.00 95.00 131 HIS A O 1
ATOM 1036 N N . ASN A 1 132 ? -10.800 0.793 -23.596 1.00 96.50 132 ASN A N 1
ATOM 1037 C CA . ASN A 1 132 ? -11.4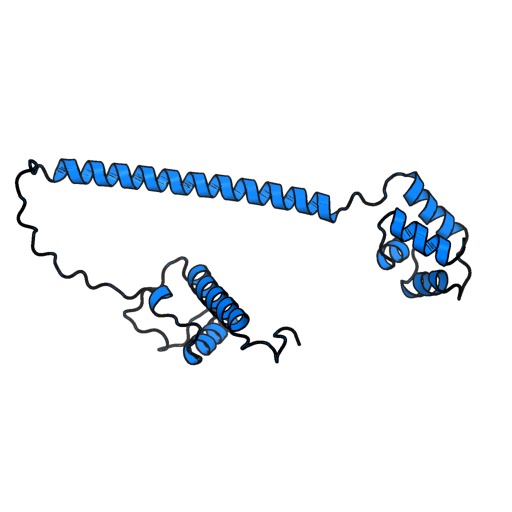37 -0.265 -24.368 1.00 96.50 132 ASN A CA 1
ATOM 1038 C C . ASN A 1 132 ? -11.928 -1.382 -23.419 1.00 96.50 132 ASN A C 1
ATOM 1040 O O . ASN A 1 132 ? -11.103 -2.041 -22.778 1.00 96.50 132 ASN A O 1
ATOM 1044 N N . PRO A 1 133 ? -13.245 -1.650 -23.338 1.00 94.62 133 PRO A N 1
ATOM 1045 C CA . PRO A 1 133 ? -13.791 -2.653 -22.424 1.00 94.62 133 PRO A CA 1
ATOM 1046 C C . PRO A 1 133 ? -13.283 -4.072 -22.707 1.00 94.62 133 PRO A C 1
ATOM 1048 O O . PRO A 1 133 ? -13.130 -4.850 -21.768 1.00 94.62 133 PRO A O 1
ATOM 1051 N N . GLU A 1 134 ? -12.968 -4.417 -23.959 1.00 97.00 134 GLU A N 1
ATOM 1052 C CA . GLU A 1 134 ? -12.412 -5.735 -24.295 1.00 97.00 134 GLU A CA 1
ATOM 1053 C C . GLU A 1 134 ? -10.986 -5.905 -23.754 1.00 97.00 134 GLU A C 1
ATOM 1055 O O . GLU A 1 134 ? -10.637 -6.969 -23.244 1.00 97.00 134 GLU A O 1
ATOM 1060 N N . HIS A 1 135 ? -10.188 -4.833 -23.745 1.00 97.19 135 HIS A N 1
ATOM 1061 C CA . HIS A 1 135 ? -8.855 -4.856 -23.139 1.00 97.19 135 HIS A CA 1
ATOM 1062 C C . HIS A 1 135 ? -8.930 -4.998 -21.619 1.00 97.19 135 HIS A C 1
ATOM 1064 O O . HIS A 1 135 ? -8.154 -5.751 -21.031 1.00 97.19 135 HIS A O 1
ATOM 1070 N N . MET A 1 136 ? -9.895 -4.331 -20.982 1.00 97.38 136 MET A N 1
ATOM 1071 C CA . MET A 1 136 ? -10.105 -4.449 -19.538 1.00 97.38 136 MET A CA 1
ATOM 1072 C C . MET A 1 136 ? -10.598 -5.845 -19.138 1.00 97.38 136 MET A C 1
ATOM 1074 O O . MET A 1 136 ? -10.097 -6.407 -18.165 1.00 97.38 136 MET 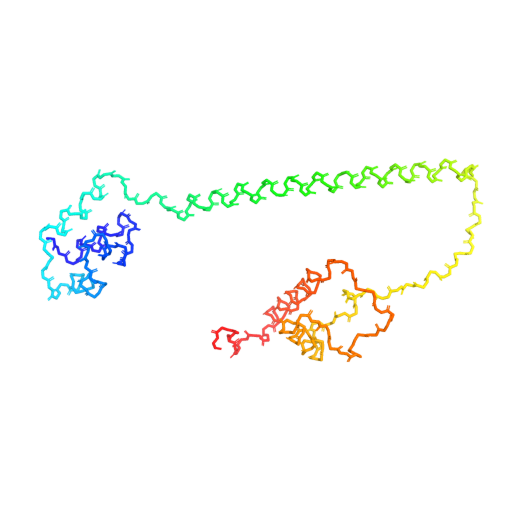A O 1
ATOM 1078 N N . LYS A 1 137 ? -11.498 -6.460 -19.919 1.00 96.56 137 LYS A N 1
ATOM 1079 C CA . LYS A 1 137 ? -11.910 -7.863 -19.720 1.00 96.56 137 LYS A CA 1
ATOM 1080 C C . LYS A 1 137 ? -10.733 -8.829 -19.859 1.00 96.56 137 LYS A C 1
ATOM 1082 O O . LYS A 1 137 ? -10.573 -9.719 -19.024 1.00 96.56 137 LYS A O 1
ATOM 1087 N N . ALA A 1 138 ? -9.902 -8.650 -20.886 1.00 96.62 138 ALA A N 1
ATOM 1088 C CA . ALA A 1 138 ? -8.716 -9.476 -21.092 1.00 96.62 138 ALA A CA 1
ATOM 1089 C C . ALA A 1 138 ? -7.689 -9.304 -19.964 1.00 96.62 138 ALA A C 1
ATOM 1091 O O . ALA A 1 138 ? -7.086 -10.281 -19.521 1.00 96.62 138 ALA A O 1
ATOM 1092 N N . TYR A 1 139 ? -7.533 -8.085 -19.446 1.00 96.25 139 TYR A N 1
ATOM 1093 C CA . TYR A 1 139 ? -6.687 -7.817 -18.288 1.00 96.25 139 TYR A CA 1
ATOM 1094 C C . TYR A 1 139 ? -7.218 -8.487 -17.007 1.00 96.25 139 TYR A C 1
ATOM 1096 O O . TYR A 1 139 ? -6.456 -9.088 -16.248 1.00 96.25 139 TYR A O 1
ATOM 1104 N N . ASP A 1 140 ? -8.533 -8.465 -16.779 1.00 96.69 140 ASP A N 1
ATOM 1105 C CA . ASP A 1 140 ? -9.151 -9.188 -15.663 1.00 96.69 140 ASP A CA 1
ATOM 1106 C C . ASP A 1 140 ? -8.969 -10.706 -15.773 1.00 96.69 140 ASP A C 1
ATOM 1108 O O . ASP A 1 140 ? -8.740 -11.382 -14.765 1.00 96.69 140 ASP A O 1
ATOM 1112 N N . PHE A 1 141 ? -9.043 -11.245 -16.992 1.00 97.38 141 PHE A N 1
ATOM 1113 C CA . PHE A 1 141 ? -8.731 -12.644 -17.2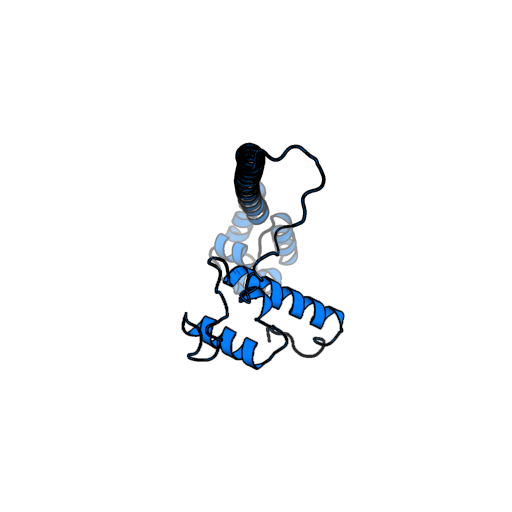66 1.00 97.38 141 PHE A CA 1
ATOM 1114 C C . PHE A 1 141 ? -7.266 -12.959 -16.939 1.00 97.38 141 PHE A C 1
ATOM 1116 O O . PHE A 1 141 ? -6.999 -13.926 -16.223 1.00 97.38 141 PHE A O 1
ATOM 1123 N N . LEU A 1 142 ? -6.331 -12.120 -17.392 1.00 96.12 142 LEU A N 1
ATOM 1124 C CA . LEU A 1 142 ? -4.902 -12.244 -17.107 1.00 96.12 142 LEU A CA 1
ATOM 1125 C C . LEU A 1 142 ? -4.617 -12.242 -15.603 1.00 96.12 142 LEU A C 1
ATOM 1127 O O . LEU A 1 142 ? -3.891 -13.104 -15.117 1.00 96.12 142 LEU A O 1
ATOM 1131 N N . ARG A 1 143 ? -5.238 -11.331 -14.845 1.00 95.62 143 ARG A N 1
ATOM 1132 C CA . ARG A 1 143 ? -5.088 -11.256 -13.384 1.00 95.62 143 ARG A CA 1
ATOM 1133 C C . ARG A 1 143 ? -5.549 -12.535 -12.678 1.00 95.62 143 ARG A C 1
ATOM 1135 O O . ARG A 1 143 ? -4.956 -12.916 -11.674 1.00 95.62 143 ARG A O 1
ATOM 1142 N N . LYS A 1 144 ? -6.615 -13.175 -13.170 1.00 96.31 144 LYS A N 1
ATOM 1143 C CA . LYS A 1 144 ? -7.189 -14.390 -12.566 1.00 96.31 144 LYS A CA 1
ATOM 1144 C C . LYS A 1 144 ? -6.430 -15.662 -12.941 1.00 96.31 144 LYS A C 1
ATOM 1146 O O . LYS A 1 144 ? -6.297 -16.542 -12.099 1.00 96.31 144 LYS A O 1
ATOM 1151 N N . ASN A 1 145 ? -5.956 -15.759 -14.183 1.00 97.12 145 ASN A N 1
ATOM 1152 C CA . ASN A 1 145 ? -5.411 -17.002 -14.741 1.00 97.12 145 ASN A CA 1
ATOM 1153 C C . ASN A 1 145 ? -3.883 -16.987 -14.913 1.00 97.12 145 ASN A C 1
ATOM 1155 O O . ASN A 1 145 ? -3.282 -18.032 -15.135 1.00 97.12 145 ASN A O 1
ATOM 1159 N N . GLY A 1 146 ? -3.239 -15.822 -14.812 1.00 95.75 146 GLY A N 1
ATOM 1160 C CA . GLY A 1 146 ? -1.789 -15.673 -14.955 1.00 95.75 146 GLY A CA 1
ATOM 1161 C C . GLY A 1 146 ? -1.278 -15.682 -16.400 1.00 95.75 146 GLY A C 1
ATOM 1162 O O . GLY A 1 146 ? -0.068 -15.638 -16.606 1.00 95.75 146 GLY A O 1
ATOM 1163 N N . HIS A 1 147 ? -2.163 -15.714 -17.401 1.00 94.75 147 HIS A N 1
ATOM 1164 C CA . HIS A 1 147 ? -1.808 -15.641 -18.821 1.00 94.75 147 HIS A CA 1
ATOM 1165 C C . HIS A 1 147 ? -2.853 -14.860 -19.632 1.00 94.75 147 HIS A C 1
ATOM 1167 O O . HIS A 1 147 ? -4.008 -14.729 -19.221 1.00 94.75 147 HIS A O 1
ATOM 1173 N N . TRP A 1 148 ? -2.453 -14.337 -20.794 1.00 94.75 148 TRP A N 1
ATOM 1174 C CA . TRP A 1 148 ? -3.371 -13.664 -21.716 1.00 94.75 148 TRP A CA 1
ATOM 1175 C C . TRP A 1 148 ? -4.381 -14.654 -22.305 1.00 94.75 148 TRP A C 1
ATOM 1177 O O . TRP A 1 148 ? -4.110 -15.853 -22.407 1.00 94.75 148 TRP A O 1
ATOM 1187 N N . HIS A 1 149 ? -5.554 -14.150 -22.687 1.00 95.56 149 HIS A N 1
ATOM 1188 C CA . HIS A 1 149 ? -6.533 -14.942 -23.424 1.00 95.56 149 HIS A CA 1
ATOM 1189 C C . HIS A 1 149 ? -5.973 -15.304 -24.809 1.00 95.56 149 HIS A C 1
ATOM 1191 O O . HIS A 1 149 ? -5.362 -14.463 -25.472 1.00 95.56 149 HIS A O 1
ATOM 1197 N N . GLU A 1 150 ? -6.185 -16.540 -25.257 1.00 95.94 150 GLU A N 1
ATOM 1198 C CA . GLU A 1 150 ? -5.710 -16.999 -26.565 1.00 95.94 150 GLU A CA 1
ATOM 1199 C C . GLU A 1 150 ? -6.326 -16.152 -27.692 1.00 95.94 150 GLU A C 1
ATOM 1201 O O . GLU A 1 150 ? -7.516 -15.827 -27.655 1.00 95.94 150 GLU A O 1
ATOM 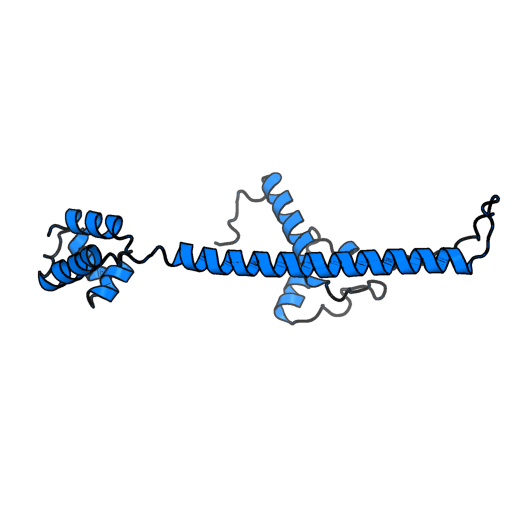1206 N N . GLY A 1 151 ? -5.498 -15.720 -28.649 1.00 96.06 151 GLY A N 1
ATOM 1207 C CA . GLY A 1 151 ? -5.910 -14.878 -29.779 1.00 96.06 151 GLY A CA 1
ATOM 1208 C C . GLY A 1 151 ? -6.311 -13.435 -29.439 1.00 96.06 151 GLY A C 1
ATOM 1209 O O . GLY A 1 151 ? -6.700 -12.695 -30.337 1.00 96.06 151 GLY A O 1
ATOM 1210 N N . PHE A 1 152 ? -6.235 -13.007 -28.172 1.00 96.81 152 PHE A N 1
ATOM 1211 C CA . PHE A 1 152 ? -6.552 -11.622 -27.799 1.00 96.81 152 PHE A CA 1
ATOM 1212 C C . PHE A 1 152 ? -5.479 -10.631 -28.267 1.00 96.81 152 PHE A C 1
ATOM 1214 O O . PHE A 1 152 ? -5.794 -9.521 -28.692 1.00 96.81 152 PHE A O 1
ATOM 1221 N N . MET A 1 153 ? -4.211 -11.026 -28.161 1.00 96.56 153 MET A N 1
ATOM 1222 C CA . MET A 1 153 ? -3.067 -10.196 -28.516 1.00 96.56 153 MET A CA 1
ATOM 1223 C C . MET A 1 153 ? -2.578 -10.570 -29.921 1.00 96.56 153 MET A C 1
ATOM 1225 O O . MET A 1 153 ? -2.319 -11.752 -30.148 1.00 96.56 153 MET A O 1
ATOM 1229 N N . PRO A 1 154 ? -2.459 -9.604 -30.847 1.00 96.25 154 PRO A N 1
ATOM 1230 C CA . PRO A 1 154 ? -1.870 -9.837 -32.162 1.00 96.25 154 PRO A CA 1
ATOM 1231 C C . PRO A 1 154 ? -0.421 -10.338 -32.078 1.00 96.25 154 PRO A C 1
ATOM 1233 O O . PRO A 1 154 ? 0.320 -9.948 -31.174 1.00 96.25 154 PRO A O 1
ATOM 1236 N N . ASP A 1 155 ? -0.003 -11.152 -33.048 1.00 94.81 155 ASP A N 1
ATOM 1237 C CA . ASP A 1 155 ? 1.342 -11.753 -33.080 1.00 94.81 155 ASP A CA 1
ATOM 1238 C C . ASP A 1 155 ? 2.470 -10.724 -33.287 1.00 94.81 155 ASP A C 1
ATOM 1240 O O . ASP A 1 155 ? 3.633 -10.995 -32.984 1.00 94.81 155 ASP A O 1
ATOM 1244 N N . ASP A 1 156 ? 2.145 -9.539 -33.806 1.00 94.56 156 ASP A N 1
ATOM 1245 C CA . ASP A 1 156 ? 3.077 -8.429 -34.020 1.00 94.56 156 ASP A CA 1
ATOM 1246 C C . ASP A 1 156 ? 3.253 -7.535 -32.780 1.00 94.56 156 ASP A C 1
ATOM 1248 O O . ASP A 1 156 ? 4.092 -6.626 -32.791 1.00 94.56 156 ASP A O 1
ATOM 1252 N N . VAL A 1 157 ? 2.499 -7.796 -31.704 1.00 96.38 157 VAL A N 1
ATOM 1253 C CA . VAL A 1 157 ? 2.617 -7.061 -30.445 1.00 96.38 157 VAL A CA 1
ATOM 1254 C C . VAL A 1 157 ? 3.733 -7.642 -29.584 1.00 96.38 157 VAL A C 1
ATOM 1256 O O . VAL A 1 157 ? 3.667 -8.770 -29.096 1.00 96.38 157 VAL A O 1
ATOM 1259 N N . GLU A 1 158 ? 4.758 -6.834 -29.333 1.00 95.00 158 GLU A N 1
ATOM 1260 C CA . GLU A 1 158 ? 5.872 -7.224 -28.474 1.00 95.00 158 GLU A CA 1
ATOM 1261 C C . GLU A 1 158 ? 5.534 -6.999 -26.993 1.00 95.00 158 GLU A C 1
ATOM 1263 O O . GLU A 1 158 ? 5.150 -5.898 -26.583 1.00 95.00 158 GLU A O 1
ATOM 1268 N N . VAL A 1 159 ? 5.711 -8.042 -26.175 1.00 95.25 159 VAL A N 1
ATOM 1269 C CA . VAL A 1 159 ? 5.503 -8.000 -24.721 1.00 95.25 159 VAL A CA 1
ATOM 1270 C C . VAL A 1 159 ? 6.841 -7.730 -24.023 1.00 95.25 159 VAL A C 1
ATOM 1272 O O . VAL A 1 159 ? 7.663 -8.642 -23.917 1.00 95.25 159 VAL A O 1
ATOM 1275 N N . PRO A 1 160 ? 7.089 -6.510 -23.512 1.00 92.31 160 PRO A N 1
ATOM 1276 C CA . PRO A 1 160 ? 8.331 -6.218 -22.806 1.00 92.31 160 PRO A CA 1
ATOM 1277 C C . PRO A 1 160 ? 8.394 -6.969 -21.469 1.00 92.31 160 PRO A C 1
ATOM 1279 O O . PRO A 1 160 ? 7.370 -7.239 -20.843 1.00 92.31 160 PRO A O 1
ATOM 1282 N N . VAL A 1 161 ? 9.606 -7.234 -20.969 1.00 90.94 161 VAL A N 1
ATOM 1283 C CA . VAL A 1 161 ? 9.831 -7.915 -19.674 1.00 90.94 161 VAL A CA 1
ATOM 1284 C C . VAL A 1 161 ? 9.083 -7.226 -18.524 1.00 90.94 161 VAL A C 1
ATOM 1286 O O . VAL A 1 161 ? 8.530 -7.886 -17.648 1.00 90.94 161 VAL A O 1
ATOM 1289 N N . LEU A 1 162 ? 9.012 -5.894 -18.553 1.00 91.44 162 LEU A N 1
ATOM 1290 C CA . LEU A 1 162 ? 8.333 -5.069 -17.552 1.00 91.44 162 LEU A CA 1
ATOM 1291 C C . LEU A 1 162 ? 6.948 -4.598 -18.019 1.00 91.44 162 LEU A C 1
ATOM 1293 O O . LEU A 1 162 ? 6.559 -3.460 -17.767 1.00 91.44 162 LEU A O 1
ATOM 1297 N N . TRP A 1 163 ? 6.184 -5.454 -18.701 1.00 94.12 163 TRP A N 1
ATOM 1298 C CA . TRP A 1 163 ? 4.863 -5.077 -19.212 1.00 94.12 163 TRP A CA 1
ATOM 1299 C C . TRP A 1 163 ? 3.861 -4.699 -18.111 1.00 94.12 163 TRP A C 1
ATOM 1301 O O . TRP A 1 163 ? 3.085 -3.766 -18.293 1.00 94.12 163 TRP A O 1
ATOM 1311 N N . ALA A 1 164 ? 3.869 -5.382 -16.962 1.00 94.50 164 ALA A N 1
ATOM 1312 C CA . ALA A 1 164 ? 2.848 -5.179 -15.930 1.00 94.50 164 ALA A CA 1
ATOM 1313 C C . ALA A 1 164 ? 2.848 -3.747 -15.349 1.00 94.50 164 ALA A C 1
ATOM 1315 O O . ALA A 1 164 ? 1.784 -3.124 -15.341 1.00 94.50 164 ALA A O 1
ATOM 1316 N N . PRO A 1 165 ? 3.998 -3.167 -14.941 1.00 93.31 165 PRO A N 1
ATOM 1317 C CA . PRO A 1 165 ? 4.069 -1.757 -14.557 1.00 93.31 165 PRO A CA 1
ATOM 1318 C C . PRO A 1 165 ? 3.528 -0.788 -15.618 1.00 93.31 165 PRO A C 1
ATOM 1320 O O . PRO A 1 165 ? 2.801 0.135 -15.263 1.00 93.31 165 PRO A O 1
ATOM 1323 N N . LEU A 1 166 ? 3.814 -1.025 -16.904 1.00 93.25 166 LEU A N 1
ATOM 1324 C CA . LEU A 1 166 ? 3.363 -0.160 -18.004 1.00 93.25 166 LEU A CA 1
ATOM 1325 C C . LEU A 1 166 ? 1.834 -0.187 -18.152 1.00 93.25 166 LEU A C 1
ATOM 1327 O O . LEU A 1 166 ? 1.192 0.845 -18.329 1.00 93.25 166 LEU A O 1
ATOM 1331 N N . ILE A 1 167 ? 1.226 -1.368 -18.028 1.00 95.75 167 ILE A N 1
ATOM 1332 C CA . ILE A 1 167 ? -0.233 -1.520 -18.070 1.00 95.75 167 ILE A CA 1
ATOM 1333 C C . ILE A 1 167 ? -0.889 -0.878 -16.841 1.00 95.75 167 ILE A C 1
ATOM 1335 O O . ILE A 1 167 ? -1.891 -0.171 -16.973 1.00 95.75 167 ILE A O 1
ATOM 1339 N N . HIS A 1 168 ? -0.308 -1.068 -15.652 1.00 95.8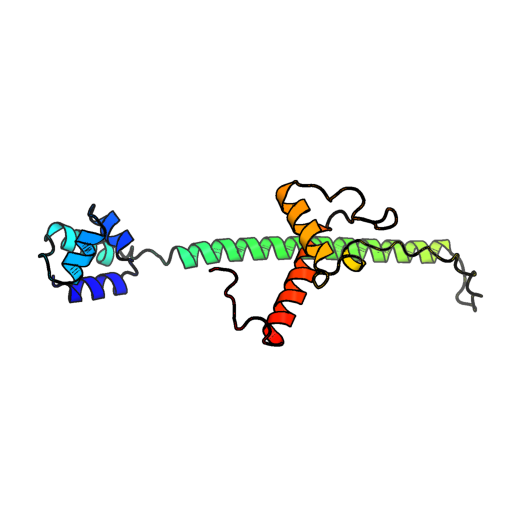1 168 HIS A N 1
ATOM 1340 C CA . HIS A 1 168 ? -0.775 -0.428 -14.421 1.00 95.81 168 HIS A CA 1
ATOM 1341 C C . HIS A 1 168 ? -0.744 1.102 -14.509 1.00 95.81 168 HIS A C 1
ATOM 1343 O O . HIS A 1 168 ? -1.711 1.749 -14.110 1.00 95.81 168 HIS A O 1
ATOM 1349 N N . GLU A 1 169 ? 0.324 1.681 -15.059 1.00 95.06 169 GLU A N 1
ATOM 1350 C CA . GLU A 1 169 ? 0.450 3.125 -15.267 1.00 95.06 169 GLU A CA 1
ATOM 1351 C C . GLU A 1 169 ? -0.662 3.673 -16.176 1.00 95.06 169 GLU A C 1
ATOM 1353 O O . GLU A 1 169 ? -1.294 4.682 -15.844 1.00 95.06 169 GLU A O 1
ATOM 1358 N N . LYS A 1 170 ? -0.974 2.979 -17.282 1.00 95.75 170 LYS A N 1
ATOM 1359 C CA . LYS A 1 170 ? -2.062 3.387 -18.188 1.00 95.75 170 LYS A CA 1
ATOM 1360 C C . LYS A 1 170 ? -3.425 3.328 -17.510 1.00 95.75 170 LYS A C 1
ATOM 1362 O O . LYS A 1 170 ? -4.207 4.267 -17.640 1.00 95.75 170 LYS A O 1
ATOM 1367 N N . MET A 1 171 ? -3.712 2.263 -16.763 1.00 95.81 171 MET A N 1
ATOM 1368 C CA . MET A 1 171 ? -4.970 2.156 -16.015 1.00 95.81 171 MET A CA 1
ATOM 1369 C C . MET A 1 171 ? -5.089 3.233 -14.932 1.00 95.81 171 MET A C 1
ATOM 1371 O O . MET A 1 171 ? -6.154 3.827 -14.779 1.00 95.81 171 MET A O 1
ATOM 1375 N N . ALA A 1 172 ? -4.002 3.524 -14.209 1.00 93.50 172 ALA A N 1
ATOM 1376 C CA . ALA A 1 172 ? -3.980 4.585 -13.207 1.00 93.50 172 ALA A CA 1
ATOM 1377 C C . ALA A 1 172 ? -4.240 5.961 -13.838 1.00 93.50 172 ALA A C 1
ATOM 1379 O O . ALA A 1 172 ? -5.048 6.733 -13.323 1.00 93.50 172 ALA A O 1
ATOM 1380 N N . THR A 1 173 ? -3.613 6.241 -14.983 1.00 93.69 173 THR A N 1
ATOM 1381 C CA . THR A 1 173 ? -3.835 7.475 -15.750 1.00 93.69 173 THR A CA 1
ATOM 1382 C C . THR A 1 173 ? -5.293 7.599 -16.195 1.00 93.69 173 THR A C 1
ATOM 1384 O O . THR A 1 173 ? -5.936 8.605 -15.895 1.00 93.69 173 THR A O 1
ATOM 1387 N N . ALA A 1 174 ? -5.856 6.552 -16.805 1.00 93.19 174 ALA A N 1
ATOM 1388 C CA . ALA A 1 174 ? -7.252 6.537 -17.246 1.00 93.19 174 ALA A CA 1
ATOM 1389 C C . ALA A 1 174 ? -8.244 6.739 -16.087 1.00 93.19 174 ALA A C 1
ATOM 1391 O O . ALA A 1 174 ? -9.256 7.426 -16.232 1.00 93.19 174 ALA A O 1
ATOM 1392 N N . TRP A 1 175 ? -7.946 6.182 -14.911 1.00 92.38 175 TRP A N 1
ATOM 1393 C CA . TRP A 1 175 ? -8.756 6.382 -13.712 1.00 92.38 175 TRP A CA 1
ATOM 1394 C C . TRP A 1 175 ? -8.694 7.828 -13.196 1.00 92.38 175 TRP A C 1
ATOM 1396 O O . TRP A 1 175 ? -9.732 8.418 -12.888 1.00 92.38 175 TRP A O 1
ATOM 1406 N N . LEU A 1 176 ? -7.500 8.431 -13.148 1.00 90.69 176 LEU A N 1
ATOM 1407 C CA . LEU A 1 176 ? -7.330 9.839 -12.772 1.00 90.69 176 LEU A CA 1
ATOM 1408 C C . LEU A 1 176 ? -8.092 10.774 -13.721 1.00 90.69 176 LEU A C 1
ATOM 1410 O O . LEU A 1 176 ? -8.708 11.739 -13.268 1.00 90.69 176 LEU A O 1
ATOM 1414 N N . GLU A 1 177 ? -8.078 10.490 -15.022 1.00 91.75 177 GLU A N 1
ATOM 1415 C CA . GLU A 1 177 ? -8.849 11.237 -16.020 1.00 91.75 177 GLU A CA 1
ATOM 1416 C C . GLU A 1 177 ? -10.358 11.099 -15.801 1.00 91.75 177 GLU A C 1
ATOM 1418 O O . GLU A 1 177 ? -11.073 12.103 -15.773 1.00 91.75 177 GLU A O 1
ATOM 1423 N N . ALA A 1 178 ? -10.848 9.880 -15.562 1.00 88.44 178 ALA A N 1
ATOM 1424 C CA . ALA A 1 178 ? -12.259 9.637 -15.269 1.00 88.44 178 ALA A CA 1
ATOM 1425 C C . ALA A 1 178 ? -12.731 10.386 -14.008 1.00 88.44 178 ALA A C 1
ATOM 1427 O O . ALA A 1 178 ? -13.828 10.952 -13.998 1.00 88.44 178 ALA A O 1
ATOM 1428 N N . MET A 1 179 ? -11.891 10.451 -12.968 1.00 87.44 179 MET A N 1
ATOM 1429 C CA . MET A 1 179 ? -12.171 11.249 -11.772 1.00 87.44 179 MET A CA 1
ATOM 1430 C C . MET A 1 179 ? -12.190 12.753 -12.054 1.00 87.44 179 MET A C 1
ATOM 1432 O O . MET A 1 179 ? -13.097 13.445 -11.594 1.00 87.44 179 MET A O 1
ATOM 1436 N N . ARG A 1 180 ? -11.219 13.272 -12.818 1.00 88.12 180 ARG A N 1
ATOM 1437 C CA . ARG A 1 180 ? -11.154 14.700 -13.181 1.00 88.12 180 ARG A CA 1
ATOM 1438 C C . ARG A 1 180 ? -12.371 15.151 -13.986 1.00 88.12 180 ARG A C 1
ATOM 1440 O O . ARG A 1 180 ? -12.850 16.260 -13.782 1.00 88.12 180 ARG A O 1
ATOM 1447 N N . ASN A 1 181 ? -12.888 14.280 -14.847 1.00 89.31 181 ASN A N 1
ATOM 1448 C CA . ASN A 1 181 ? -14.033 14.566 -15.711 1.00 89.31 181 ASN A CA 1
ATOM 1449 C C . ASN A 1 181 ? -15.394 14.362 -15.019 1.00 89.31 181 ASN A C 1
ATOM 1451 O O . ASN A 1 181 ? -16.432 14.467 -15.667 1.00 89.31 181 ASN A O 1
ATOM 1455 N N . GLY A 1 182 ? -15.419 14.059 -13.714 1.00 82.69 182 GLY A N 1
ATOM 1456 C CA . GLY A 1 182 ? -16.662 13.901 -12.952 1.00 82.69 182 GLY A CA 1
ATOM 1457 C C . GLY A 1 182 ? -17.474 12.651 -13.312 1.00 82.69 182 GLY A C 1
ATOM 1458 O O . GLY A 1 182 ? -18.622 12.529 -12.893 1.00 82.69 182 GLY A O 1
ATOM 1459 N N . HIS A 1 183 ? -16.893 11.700 -14.051 1.00 67.50 183 HIS A N 1
ATOM 1460 C CA . HIS A 1 183 ? -17.577 10.466 -14.451 1.00 67.50 183 HIS A CA 1
ATOM 1461 C C . HIS A 1 183 ? -17.732 9.449 -13.305 1.00 67.50 183 HIS A C 1
ATOM 1463 O O . HIS A 1 183 ? -18.498 8.499 -13.442 1.00 67.50 183 HIS A O 1
ATOM 1469 N N . ILE A 1 184 ? -17.060 9.649 -12.163 1.00 60.59 184 ILE A N 1
ATOM 1470 C CA . ILE A 1 184 ? -17.091 8.745 -10.997 1.00 60.59 184 ILE A CA 1
ATOM 1471 C C . ILE A 1 184 ? -17.704 9.445 -9.769 1.00 60.59 184 ILE A C 1
ATOM 1473 O O . ILE A 1 184 ? -17.114 9.475 -8.696 1.00 60.59 184 ILE A O 1
ATOM 1477 N N . LEU A 1 185 ? -18.885 10.055 -9.913 1.00 51.25 185 LEU A N 1
ATOM 1478 C CA . LEU A 1 185 ? -19.644 10.596 -8.769 1.00 51.25 185 LEU A CA 1
ATOM 1479 C C . LEU A 1 185 ? -20.839 9.720 -8.342 1.00 51.25 185 LEU A C 1
ATOM 1481 O O . LEU A 1 185 ? -21.634 10.149 -7.513 1.00 51.25 185 LEU A O 1
ATOM 1485 N N . GLY A 1 186 ? -20.968 8.493 -8.867 1.00 56.78 186 GLY A N 1
ATOM 1486 C CA . GLY A 1 186 ? -22.117 7.617 -8.575 1.00 56.78 186 GLY A CA 1
ATOM 1487 C C . GLY A 1 186 ? -21.812 6.228 -8.010 1.00 56.78 186 GLY A C 1
ATOM 1488 O O . GLY A 1 186 ? -22.714 5.607 -7.456 1.00 56.78 186 GLY A O 1
ATOM 1489 N N . CYS A 1 187 ? -20.582 5.720 -8.124 1.00 49.22 187 CYS A N 1
ATOM 1490 C CA . CYS A 1 187 ? -20.225 4.394 -7.616 1.00 49.22 187 CYS A CA 1
ATOM 1491 C C . CYS A 1 187 ? -18.856 4.457 -6.939 1.00 49.22 187 CYS A C 1
ATOM 1493 O O . CYS A 1 187 ? -17.843 4.689 -7.599 1.00 49.22 187 C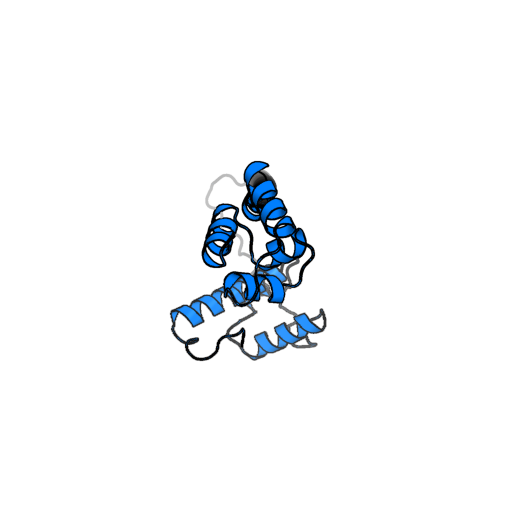YS A O 1
ATOM 1495 N N . SER A 1 188 ? -18.836 4.261 -5.622 1.00 45.81 188 SER A N 1
ATOM 1496 C CA . SER A 1 188 ? -17.616 3.911 -4.902 1.00 45.81 188 SER A CA 1
ATOM 1497 C C . SER A 1 188 ? -17.140 2.554 -5.434 1.00 45.81 188 SER A C 1
ATOM 1499 O O . SER A 1 188 ? -17.908 1.597 -5.388 1.00 45.81 188 SER A O 1
ATOM 1501 N N . PRO A 1 189 ? -15.902 2.414 -5.939 1.00 49.75 189 PRO A N 1
ATOM 1502 C CA . PRO A 1 189 ? -15.358 1.111 -6.331 1.00 49.75 189 PRO A CA 1
ATOM 1503 C C . PRO A 1 189 ? -15.024 0.216 -5.120 1.00 49.75 189 PRO A C 1
ATOM 1505 O O . PRO A 1 189 ? -14.437 -0.851 -5.291 1.00 49.75 189 PRO A O 1
ATOM 1508 N N . PHE A 1 190 ? -15.358 0.667 -3.907 1.00 49.12 190 PHE A N 1
ATOM 1509 C CA . PHE A 1 190 ? -15.148 -0.035 -2.643 1.00 49.12 190 PHE A CA 1
ATOM 1510 C C . PHE A 1 190 ? -16.459 -0.368 -1.909 1.00 49.12 190 PHE A C 1
ATOM 1512 O O . PHE A 1 190 ? -16.382 -0.819 -0.766 1.00 49.12 190 PHE A O 1
ATOM 1519 N N . ASP A 1 191 ? -17.616 -0.150 -2.548 1.00 44.50 191 ASP A N 1
ATOM 1520 C CA . ASP A 1 191 ? -18.922 -0.622 -2.062 1.00 44.50 191 ASP A CA 1
ATOM 1521 C C . ASP A 1 191 ? -19.289 -1.984 -2.675 1.00 44.50 191 ASP A C 1
ATOM 1523 O O . ASP A 1 191 ? -18.995 -2.202 -3.877 1.00 44.50 191 ASP A O 1
#

pLDDT: mean 87.0, std 15.03, range [44.5, 98.5]

Sequence (191 aa):
MTGNELRALLRRIGLTQQEAANRCDVTLRTIQNWIADRSPIPELAAQALRKIESDGRGLPNDRQEALKIVVAELRRRITLLEGFLEEDRVALARHESLARRDTGVPAGEGVLPKCAKEEVKMNLANWFNPHNPEHMKAYDFLRKNGHWHEGFMPDDVEVPVLWAPLIHEKMATAWLEAMRNGHILGCSPFD

Organism: NCBI:txid504901

Radius of gyration: 30.92 Å; chains: 1; bounding box: 58×34×89 Å

Foldseek 3Di:
DALVVVVVLCVVLVHDLCNLCVQLVHDSVVNVCRNVRVDPDPVSSVVSSVVCVVVNPSPPPVVVVVVVVVVVVVVVVVVVVVVVVVVVVVVVVVVVVVVVVVVPDDPPDDPPDPPPPDPPQAEPLNPQALPDVLSVVQVVVCVVPVDGDPPPDDPSYDYDPPNVVSNVVNNVVVVVVCVVVVVPPPDDPVD

InterPro domains:
  IPR001387 Cro/C1-type, helix-turn-helix domain [PS50943] (6-59)
  IPR001387 Cro/C1-type, helix-turn-helix domain [cd00093] (3-52)
  IPR010982 Lambda repressor-like, DNA-binding domain superfamily [G3DSA:1.10.260.40] (1-74)
  IPR010982 Lambda repressor-like, DNA-binding domain superfamily [SSF47413] (2-43)